Protein AF-A0A1V5BQK4-F1 (afdb_monomer)

Radius of gyration: 18.91 Å; Cα contacts (8 Å, |Δi|>4): 222; chains: 1; bounding box: 45×43×56 Å

Nearest PDB structures (foldseek):
  6y56-assembly1_A  TM=6.296E-01  e=8.767E-02  Mycobacterium tuberculosis H37Rv
  8r0a-assembly1_L  TM=1.737E-01  e=6.546E-01  Homo sapiens
  4q2s-assembly1_A  TM=2.205E-01  e=7.683E+00  Schizosaccharomyces pombe 972h-
  4oyd-assembly2_D  TM=2.058E-01  e=8.079E+00  synthetic construct

Foldseek 3Di:
DDDDDPDDDDDDDDPQFVDAQDDWDWDWDDPVVCVVPVDIDIDTGHDPLLVLLLLLLVCLPVVQLVSLVVLLVQCVPVRCDLSNLLSVLLSLLLDPDQSLCSLPPDDDDHVVRCVPPPVVVDPDDDDPVNSVVSSVVSSVCSLVVQDPLSLVQSLCLLCLHGDPVSSPTPPSCVGPSSVVSSVVSVVDDPVVSVVSSVSSCVSNVD

Solvent-accessible surface area (backbone atoms only — not comparable to full-atom values): 11955 Å² total; per-residue (Å²): 107,50,77,55,95,95,44,78,46,84,66,83,85,82,70,67,48,71,67,72,82,53,77,65,37,81,46,65,68,54,66,73,57,26,70,74,66,76,52,90,55,73,44,82,38,71,25,68,37,46,53,49,5,46,42,51,47,46,25,42,66,71,58,43,60,70,39,27,50,57,47,41,58,37,57,76,63,83,40,84,44,71,64,23,49,54,32,23,50,54,43,42,61,33,43,90,63,61,57,42,48,48,71,57,50,83,86,74,86,51,66,68,56,32,66,73,75,38,65,88,73,55,92,69,87,76,57,70,66,60,38,52,53,35,48,56,50,48,48,50,51,52,67,70,66,57,48,73,50,50,53,48,29,58,48,22,44,67,75,52,60,64,50,64,84,47,70,77,62,77,71,54,81,72,24,55,23,40,49,50,41,40,52,52,48,70,68,45,55,70,67,63,44,53,52,56,45,50,53,33,32,54,70,70,76,92

Secondary structure (DSSP, 8-state):
-EEETTEEE------SSSS-SS--EEEEPPHHHHHHHT---EEEE--HHHHHHHHHHHHHHH--HHHHHHHHHHHHTT---HHHHHHHHHHHHHSSS-HHHHHSPPPPP-HHHHHHHTTTSSSS---HHHHHHHHHHHHHHHHHH--HHHHHHHHHHHHT---GGGT--SSGGG-HHHHHHHHHHHTS-HHHHHHHHHHHHHHTT-

Sequence (206 aa):
MVKARNVMIKIEPNLVLRGTVYEPKKLSLKKAVKDLFGMVVIVRILAPAEIYGGKICAALDRQHPRDLFDIKLLLENEGITEAIRKSFIIHLVSHDRPMAELLNPNFVDLEKTFNADFEGMTVLKVSREELEDTRDNLVRTIKEGLTDRERQFILSIKKGDPDWTLIGLEGVDRLPAIQWKLLNIKKMGKDKHKQAQRKLETCLGR

pLDDT: mean 94.88, std 4.03, range [70.12, 98.56]

Structure (mmCIF, N/CA/C/O backbone):
data_AF-A0A1V5BQK4-F1
#
_entry.id   AF-A0A1V5BQK4-F1
#
loop_
_atom_site.group_PDB
_atom_site.id
_atom_site.type_symbol
_atom_site.label_atom_id
_atom_site.label_alt_id
_atom_site.label_comp_id
_atom_site.label_asym_id
_atom_site.label_entity_id
_atom_site.label_seq_id
_atom_site.pdbx_PDB_ins_code
_atom_site.Cartn_x
_atom_site.Cartn_y
_atom_site.Cartn_z
_atom_site.occupancy
_atom_site.B_iso_or_equiv
_atom_site.auth_seq_id
_atom_site.auth_comp_id
_atom_site.auth_asym_id
_atom_site.auth_atom_id
_atom_site.pdbx_PDB_model_num
ATOM 1 N N . MET A 1 1 ? 10.765 -24.313 -4.396 1.00 80.19 1 MET A N 1
ATOM 2 C CA . MET A 1 1 ? 11.969 -24.290 -5.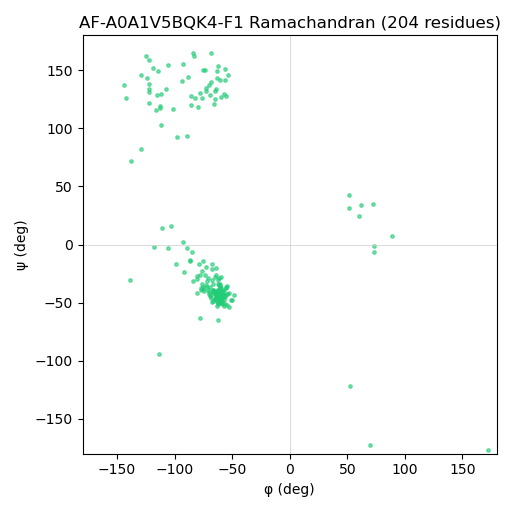259 1.00 80.19 1 MET A CA 1
ATOM 3 C C . MET A 1 1 ? 11.731 -25.240 -6.417 1.00 80.19 1 MET A C 1
ATOM 5 O O . MET A 1 1 ? 11.280 -26.347 -6.157 1.00 80.19 1 MET A O 1
ATOM 9 N N . VAL A 1 2 ? 12.023 -24.838 -7.651 1.00 85.06 2 VAL A N 1
ATOM 10 C CA . VAL A 1 2 ? 12.026 -25.735 -8.818 1.00 85.06 2 VAL A CA 1
ATOM 11 C C . VAL A 1 2 ? 13.455 -25.814 -9.338 1.00 85.06 2 VAL A C 1
ATOM 13 O O . VAL A 1 2 ? 14.103 -24.785 -9.523 1.00 85.06 2 VAL A O 1
ATOM 16 N N . LYS A 1 3 ? 13.964 -27.033 -9.519 1.00 87.00 3 LYS A N 1
ATOM 17 C CA . LYS A 1 3 ? 15.297 -27.286 -10.074 1.00 87.00 3 LYS A CA 1
ATOM 18 C C . LYS A 1 3 ? 15.139 -27.939 -11.438 1.00 87.00 3 LYS A C 1
ATOM 20 O O . LYS A 1 3 ? 14.415 -28.923 -11.559 1.00 87.00 3 LYS A O 1
ATOM 25 N N . ALA A 1 4 ? 15.821 -27.404 -12.442 1.00 87.31 4 ALA A N 1
ATOM 26 C CA . ALA A 1 4 ? 15.902 -28.011 -13.762 1.00 87.31 4 ALA A CA 1
ATOM 27 C C . ALA A 1 4 ? 17.309 -27.800 -14.321 1.00 87.31 4 ALA A C 1
ATOM 29 O O . ALA A 1 4 ? 17.793 -26.667 -14.385 1.00 87.31 4 ALA A O 1
ATOM 30 N N . ARG A 1 5 ? 17.966 -28.893 -14.732 1.00 87.88 5 ARG A N 1
ATOM 31 C CA . ARG A 1 5 ? 19.387 -28.892 -15.124 1.00 87.88 5 ARG A CA 1
ATOM 32 C C . ARG A 1 5 ? 20.240 -28.244 -14.012 1.00 87.88 5 ARG A C 1
ATOM 34 O O . ARG A 1 5 ? 20.154 -28.682 -12.870 1.00 87.88 5 ARG A O 1
ATOM 41 N N . ASN A 1 6 ? 20.975 -27.174 -14.331 1.00 90.06 6 ASN A N 1
ATOM 42 C CA . ASN A 1 6 ? 21.808 -26.400 -13.400 1.00 90.06 6 ASN A CA 1
ATOM 43 C C . ASN A 1 6 ? 21.169 -25.060 -12.984 1.00 90.06 6 ASN A C 1
ATOM 45 O O . ASN A 1 6 ? 21.857 -24.182 -12.473 1.00 90.06 6 ASN A O 1
ATOM 49 N N . VAL A 1 7 ? 19.865 -24.878 -13.218 1.00 91.25 7 VAL A N 1
ATOM 50 C CA . VAL A 1 7 ? 19.135 -23.662 -12.841 1.00 91.25 7 VAL A CA 1
ATOM 51 C C . VAL A 1 7 ? 18.230 -23.956 -11.652 1.00 91.25 7 VAL A C 1
ATOM 53 O O . VAL A 1 7 ? 17.503 -24.955 -11.615 1.00 91.25 7 VAL A O 1
ATOM 56 N N . MET A 1 8 ? 18.266 -23.055 -10.675 1.00 91.06 8 MET A N 1
ATOM 57 C CA . MET A 1 8 ? 17.428 -23.105 -9.490 1.00 91.06 8 MET A CA 1
ATOM 58 C C . MET A 1 8 ? 16.497 -21.897 -9.478 1.00 91.06 8 MET A C 1
ATOM 60 O O . MET A 1 8 ? 16.946 -20.761 -9.370 1.00 91.06 8 MET A O 1
ATOM 64 N N . ILE A 1 9 ? 15.192 -22.147 -9.574 1.00 89.12 9 ILE A N 1
ATOM 65 C CA . ILE A 1 9 ? 14.165 -21.107 -9.523 1.00 89.12 9 ILE A CA 1
ATOM 66 C C . ILE A 1 9 ? 13.541 -21.115 -8.129 1.00 89.12 9 ILE A C 1
ATOM 68 O O . ILE A 1 9 ? 12.916 -22.097 -7.697 1.00 89.12 9 ILE A O 1
ATOM 72 N N . LYS A 1 10 ? 13.707 -20.003 -7.411 1.00 91.12 10 LYS A N 1
ATOM 73 C CA . LYS A 1 10 ? 12.998 -19.755 -6.157 1.00 91.12 10 LYS A CA 1
ATOM 74 C C . LYS A 1 10 ? 11.562 -19.353 -6.471 1.00 91.12 10 LYS A C 1
ATOM 76 O O . LYS A 1 10 ? 11.325 -18.447 -7.258 1.00 91.12 10 LYS A O 1
ATOM 81 N N . ILE A 1 11 ? 10.613 -20.066 -5.869 1.00 89.19 11 ILE A N 1
ATOM 82 C CA . ILE A 1 11 ? 9.186 -19.741 -5.940 1.00 89.19 11 ILE A CA 1
ATOM 83 C C . ILE A 1 11 ? 8.775 -19.323 -4.539 1.00 89.19 11 ILE A C 1
ATOM 85 O O . ILE A 1 11 ? 8.903 -20.120 -3.608 1.00 89.19 11 ILE A O 1
ATOM 89 N N . GLU A 1 12 ? 8.304 -18.089 -4.411 1.00 88.25 12 GLU A N 1
ATOM 90 C CA . GLU A 1 12 ? 7.835 -17.507 -3.158 1.00 88.25 12 GLU A CA 1
ATOM 91 C C . GLU A 1 12 ? 6.320 -17.298 -3.253 1.00 88.25 12 GLU A C 1
ATOM 93 O O . GLU A 1 12 ? 5.868 -16.381 -3.944 1.00 88.25 12 GLU A O 1
ATOM 98 N N . PRO A 1 13 ? 5.507 -18.166 -2.630 1.00 85.62 13 PRO A N 1
ATOM 99 C CA . PRO A 1 13 ? 4.070 -17.953 -2.594 1.00 85.62 13 PRO A CA 1
ATOM 100 C C . PRO A 1 13 ? 3.750 -16.752 -1.699 1.00 85.62 13 PRO A C 1
ATOM 102 O O . PRO A 1 13 ? 4.176 -16.695 -0.546 1.00 85.62 13 PRO A O 1
ATOM 105 N N . ASN A 1 14 ? 2.962 -15.808 -2.215 1.00 80.94 14 ASN A N 1
ATOM 106 C CA . ASN A 1 14 ? 2.423 -14.720 -1.408 1.00 80.94 14 ASN A CA 1
ATOM 107 C C . ASN A 1 14 ? 1.118 -15.175 -0.739 1.00 80.94 14 ASN A C 1
ATOM 109 O O . ASN A 1 14 ? 0.156 -15.540 -1.414 1.00 80.94 14 ASN A O 1
ATOM 113 N N . LEU A 1 15 ? 1.097 -15.151 0.593 1.00 80.88 15 LEU A N 1
ATOM 114 C CA . LEU A 1 15 ? -0.037 -15.580 1.412 1.00 80.88 15 LEU A CA 1
ATOM 115 C C . LEU A 1 15 ? -0.728 -14.417 2.136 1.00 80.88 15 LEU A C 1
ATOM 117 O O . LEU A 1 15 ? -1.500 -14.684 3.055 1.00 80.88 15 LEU A O 1
ATOM 121 N N . VAL A 1 16 ? -0.447 -13.165 1.748 1.00 78.75 16 VAL A N 1
ATOM 122 C CA . VAL A 1 16 ? -0.962 -11.963 2.422 1.00 78.75 16 VAL A CA 1
ATOM 123 C C . VAL A 1 16 ? -2.484 -11.915 2.341 1.00 78.75 16 VAL A C 1
ATOM 125 O O . VAL A 1 16 ? -3.125 -12.055 3.371 1.00 78.75 16 VAL A O 1
ATOM 128 N N . LEU A 1 17 ? -3.076 -11.786 1.146 1.00 86.25 17 LEU A N 1
ATOM 129 C CA . LEU A 1 17 ? -4.540 -11.698 1.007 1.00 86.25 17 LEU A CA 1
ATOM 130 C C . LEU A 1 17 ? -5.238 -13.065 0.979 1.00 86.25 17 LEU A C 1
ATOM 132 O O . LEU A 1 17 ? -6.375 -13.177 1.433 1.00 86.25 17 LEU A O 1
ATOM 136 N N . ARG A 1 18 ? -4.562 -14.101 0.454 1.00 87.19 18 ARG A N 1
ATOM 137 C CA . ARG A 1 18 ? -5.134 -15.437 0.161 1.00 87.19 18 ARG A CA 1
ATOM 138 C C . ARG A 1 18 ? -6.420 -15.366 -0.679 1.00 87.19 18 ARG A C 1
ATOM 140 O O . ARG A 1 18 ? -7.391 -16.069 -0.422 1.00 87.19 18 ARG A O 1
ATOM 147 N N . GLY A 1 19 ? -6.397 -14.496 -1.678 1.00 90.62 19 GLY A N 1
ATOM 148 C CA . GLY A 1 19 ? -7.479 -14.179 -2.602 1.00 90.62 19 GLY A CA 1
ATOM 149 C C . GLY A 1 19 ? -7.055 -12.989 -3.459 1.00 90.62 19 GLY A C 1
ATOM 150 O O . GLY A 1 19 ? -5.918 -12.530 -3.327 1.00 90.62 19 GLY A O 1
ATOM 151 N N . THR A 1 20 ? -7.945 -12.507 -4.321 1.00 94.31 20 THR A N 1
ATOM 152 C CA . THR A 1 20 ? -7.679 -11.351 -5.186 1.00 94.31 20 THR A CA 1
ATOM 153 C C . THR A 1 20 ? -8.723 -10.267 -4.974 1.00 94.31 20 THR A C 1
ATOM 155 O O . THR A 1 20 ? -9.892 -10.567 -4.741 1.00 94.31 20 THR A O 1
ATOM 158 N N . VAL A 1 21 ? -8.296 -9.009 -5.034 1.00 95.62 21 VAL A N 1
ATOM 159 C CA . VAL A 1 21 ? -9.166 -7.825 -4.938 1.00 95.62 21 VAL A CA 1
ATOM 160 C C . VAL A 1 21 ? -9.895 -7.592 -6.256 1.00 95.62 21 VAL A C 1
ATOM 162 O O . VAL A 1 21 ? -11.067 -7.231 -6.267 1.00 95.62 21 VAL A O 1
ATOM 165 N N . TYR A 1 22 ? -9.199 -7.813 -7.370 1.00 96.62 22 TYR A N 1
ATOM 166 C CA . TYR A 1 22 ? -9.744 -7.696 -8.716 1.00 96.62 22 TYR A CA 1
ATOM 167 C C . TYR A 1 22 ? -9.529 -8.990 -9.499 1.00 96.62 22 TYR A C 1
ATOM 169 O O . TYR A 1 22 ? -8.656 -9.798 -9.180 1.00 96.62 22 TYR A O 1
ATOM 177 N N . GLU A 1 23 ? -10.284 -9.161 -10.584 1.00 95.25 23 GLU A N 1
ATOM 178 C CA . GLU A 1 23 ? -10.106 -10.309 -11.470 1.00 95.25 23 GLU A CA 1
ATOM 179 C C . GLU A 1 23 ? -8.687 -10.353 -12.075 1.00 95.25 23 GLU A C 1
ATOM 181 O O . GLU A 1 23 ? -8.233 -9.369 -12.681 1.00 95.25 23 GLU A O 1
ATOM 186 N N . PRO A 1 24 ? -7.965 -11.486 -11.954 1.00 95.56 24 PRO A N 1
ATOM 187 C CA . PRO A 1 24 ? -6.635 -11.622 -12.532 1.00 95.56 24 PRO A CA 1
ATOM 188 C C . PRO A 1 24 ? -6.657 -11.516 -14.060 1.00 95.56 24 PRO A C 1
ATOM 190 O O . PRO A 1 24 ? -7.538 -12.058 -14.731 1.00 95.56 24 PRO A O 1
ATOM 193 N N . LYS A 1 25 ? -5.622 -10.900 -14.634 1.00 96.44 25 LYS A N 1
ATOM 194 C CA . LYS A 1 25 ? -5.509 -10.641 -16.076 1.00 96.44 25 LYS A CA 1
ATOM 195 C C . LYS A 1 25 ? -4.508 -11.577 -16.745 1.00 96.44 25 LYS A C 1
ATOM 197 O O . LYS A 1 25 ? -3.577 -12.071 -16.117 1.00 96.44 25 LYS A O 1
ATOM 202 N N . LYS A 1 26 ? -4.677 -11.811 -18.048 1.00 96.56 26 LYS A N 1
ATOM 203 C CA . LYS A 1 26 ? -3.652 -12.458 -18.879 1.00 96.56 26 LYS A CA 1
ATOM 204 C C . LYS A 1 26 ? -2.674 -11.396 -19.376 1.00 96.56 26 LYS A C 1
ATOM 206 O O . LYS A 1 26 ? -3.106 -10.403 -19.955 1.00 96.56 26 LYS A O 1
ATOM 211 N N . LEU A 1 27 ? -1.378 -11.612 -19.177 1.00 94.56 27 LEU A N 1
ATOM 212 C CA . LEU A 1 27 ? -0.321 -10.732 -19.666 1.00 94.56 27 LEU A CA 1
ATOM 213 C C . LEU A 1 27 ? 0.643 -11.517 -20.557 1.00 94.56 27 LEU A C 1
ATOM 215 O O . LEU A 1 27 ? 1.100 -12.603 -20.197 1.00 94.56 27 LEU A O 1
ATOM 219 N N . SER A 1 28 ? 0.939 -10.960 -21.730 1.00 94.25 28 SER A N 1
ATOM 220 C CA . SER A 1 28 ? 1.955 -11.493 -22.638 1.00 94.25 28 SER A CA 1
ATOM 221 C C . SER A 1 28 ? 3.310 -10.838 -22.378 1.00 94.25 28 SER A C 1
ATOM 223 O O . SER A 1 28 ? 3.378 -9.703 -21.905 1.00 94.25 28 SER A O 1
ATOM 225 N N . LEU A 1 29 ? 4.392 -11.534 -22.730 1.00 93.06 29 LEU A N 1
ATOM 226 C CA . LEU A 1 29 ? 5.746 -10.977 -22.694 1.00 93.06 29 LEU A CA 1
ATOM 227 C C . LEU A 1 29 ? 5.847 -9.659 -23.485 1.00 93.06 29 LEU A C 1
ATOM 229 O O . LEU A 1 29 ? 5.218 -9.494 -24.538 1.00 93.06 29 LEU A O 1
ATOM 233 N N . LYS A 1 30 ? 6.691 -8.736 -23.004 1.00 91.88 30 LYS A N 1
ATOM 234 C CA . LYS A 1 30 ? 7.052 -7.527 -23.758 1.00 91.88 30 LYS A CA 1
ATOM 235 C C . LYS A 1 30 ? 7.789 -7.911 -25.041 1.00 91.88 30 LYS A C 1
ATOM 237 O O . LYS A 1 30 ? 8.520 -8.900 -25.057 1.00 91.88 30 LYS A O 1
ATOM 242 N N . LYS A 1 31 ? 7.638 -7.095 -26.091 1.00 92.00 31 LYS A N 1
ATOM 243 C CA . LYS A 1 31 ? 8.255 -7.331 -27.407 1.00 92.00 31 LYS A CA 1
ATOM 244 C C . LYS A 1 31 ? 9.759 -7.616 -27.305 1.00 92.00 31 LYS A C 1
ATOM 246 O O . LYS A 1 31 ? 10.193 -8.645 -27.789 1.00 92.00 31 LYS A O 1
ATOM 251 N N . ALA A 1 32 ? 10.505 -6.806 -26.552 1.00 90.38 32 ALA A N 1
ATOM 252 C CA . ALA A 1 32 ? 11.944 -7.008 -26.359 1.00 90.38 32 ALA A CA 1
ATOM 253 C C . ALA A 1 32 ? 12.316 -8.408 -25.822 1.00 90.38 32 ALA A C 1
ATOM 255 O O . ALA A 1 32 ? 13.315 -8.982 -26.235 1.00 90.38 32 ALA A O 1
ATOM 256 N N . VAL A 1 33 ? 11.496 -8.986 -24.935 1.00 90.94 33 VAL A N 1
ATOM 257 C CA . VAL A 1 33 ? 11.721 -10.340 -24.396 1.00 90.94 33 VAL A CA 1
ATOM 258 C C . VAL A 1 33 ? 11.359 -11.405 -25.434 1.00 90.94 33 VAL A C 1
ATOM 260 O O . VAL A 1 33 ? 12.058 -12.406 -25.555 1.00 90.94 33 VAL A O 1
ATOM 263 N N . LYS A 1 34 ? 10.287 -11.185 -26.206 1.00 93.06 34 LYS A N 1
ATOM 264 C CA . LYS A 1 34 ? 9.902 -12.074 -27.312 1.00 93.06 34 LYS A CA 1
ATOM 265 C C . LYS A 1 34 ? 10.991 -12.129 -28.378 1.00 93.06 34 LYS A C 1
ATOM 267 O O . LYS A 1 34 ? 11.352 -13.221 -28.794 1.00 93.06 34 LYS A O 1
ATOM 272 N N . ASP A 1 35 ? 11.521 -10.972 -28.763 1.00 93.00 35 ASP A N 1
ATOM 273 C CA . ASP A 1 35 ? 12.555 -10.846 -29.791 1.00 93.00 35 ASP A CA 1
ATOM 274 C C . ASP A 1 35 ? 13.873 -11.487 -29.322 1.00 93.00 35 ASP A C 1
ATOM 276 O O . ASP A 1 35 ? 14.527 -12.178 -30.095 1.00 93.00 35 ASP A O 1
ATOM 280 N N . LEU A 1 36 ? 14.230 -11.331 -28.039 1.00 93.50 36 LEU A N 1
ATOM 281 C CA . LEU A 1 36 ? 15.454 -11.903 -27.468 1.00 93.50 36 LEU A CA 1
ATOM 282 C C . LEU A 1 36 ? 15.412 -13.434 -27.344 1.00 93.50 36 LEU A C 1
ATOM 2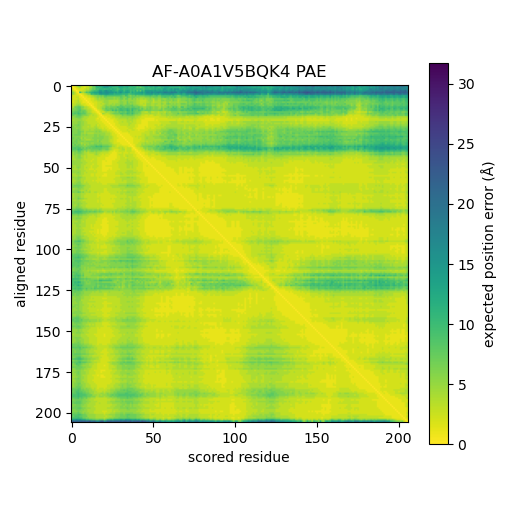84 O O . LEU A 1 36 ? 16.412 -14.099 -27.595 1.00 93.50 36 LEU A O 1
ATOM 288 N N . PHE A 1 37 ? 14.275 -13.997 -26.927 1.00 91.75 37 PHE A N 1
ATOM 289 C CA . PHE A 1 37 ? 14.162 -15.429 -26.620 1.00 91.75 37 PHE A CA 1
ATOM 290 C C . PHE A 1 37 ? 13.395 -16.239 -27.672 1.00 91.75 37 PHE A C 1
ATOM 292 O O . PHE A 1 37 ? 13.266 -17.453 -27.526 1.00 91.75 37 PHE A O 1
ATOM 299 N N . GLY A 1 38 ? 12.853 -15.596 -28.710 1.00 92.44 38 GLY A N 1
ATOM 300 C CA . GLY A 1 38 ? 12.086 -16.255 -29.771 1.00 92.44 38 GLY A CA 1
ATOM 301 C C . GLY A 1 38 ? 10.830 -16.976 -29.272 1.00 92.44 38 GLY A C 1
ATOM 302 O O . GLY A 1 38 ? 10.387 -17.939 -29.892 1.00 92.44 38 GLY A O 1
ATOM 303 N N . MET A 1 39 ? 10.269 -16.558 -28.131 1.00 90.94 39 MET A N 1
ATOM 304 C CA . MET A 1 39 ? 9.178 -17.273 -27.469 1.00 90.94 39 MET A CA 1
ATOM 305 C C . MET A 1 39 ? 7.997 -16.372 -27.120 1.00 90.94 39 MET A C 1
ATOM 307 O O . MET A 1 39 ? 8.152 -15.212 -26.734 1.00 90.94 39 MET A O 1
ATOM 311 N N . VAL A 1 40 ? 6.794 -16.941 -27.190 1.00 90.06 40 VAL A N 1
ATOM 312 C CA . VAL A 1 40 ? 5.559 -16.288 -26.755 1.00 90.06 40 VAL A CA 1
ATOM 313 C C . VAL A 1 40 ? 5.020 -17.024 -25.543 1.00 90.06 40 VAL A C 1
ATOM 315 O O . VAL A 1 40 ? 4.649 -18.190 -25.618 1.00 90.06 40 VAL A O 1
ATOM 318 N N . VAL A 1 41 ? 4.946 -16.311 -24.423 1.00 92.69 41 VAL A N 1
ATOM 319 C CA . VAL A 1 41 ? 4.319 -16.800 -23.197 1.00 92.69 41 VAL A CA 1
ATOM 320 C C . VAL A 1 41 ? 3.207 -15.831 -22.806 1.00 92.69 41 VAL A C 1
ATOM 322 O O . VAL A 1 41 ? 3.356 -14.608 -22.919 1.00 92.69 41 VAL A O 1
ATOM 325 N N . ILE A 1 42 ? 2.078 -16.389 -22.375 1.00 93.94 42 ILE A N 1
ATOM 326 C CA . ILE A 1 42 ? 0.962 -15.662 -21.774 1.00 93.94 42 ILE A CA 1
ATOM 327 C C . ILE A 1 42 ? 0.747 -16.259 -20.390 1.00 93.94 42 ILE A C 1
ATOM 329 O O . ILE A 1 42 ? 0.498 -17.456 -20.264 1.00 93.94 42 ILE A O 1
ATOM 333 N N . VAL A 1 43 ? 0.845 -15.429 -19.357 1.00 94.56 43 VAL A N 1
ATOM 334 C CA . VAL A 1 43 ? 0.678 -15.850 -17.962 1.00 94.56 43 VAL A CA 1
ATOM 335 C C . VAL A 1 43 ? -0.490 -15.118 -17.318 1.00 94.56 43 VAL A C 1
ATOM 337 O O . VAL A 1 43 ? -0.836 -14.003 -17.713 1.00 94.56 43 VAL A O 1
ATOM 340 N N . ARG A 1 44 ? -1.117 -15.750 -16.324 1.00 95.75 44 ARG A N 1
ATOM 341 C CA . ARG A 1 44 ? -2.119 -15.096 -15.480 1.00 95.75 44 ARG A CA 1
ATOM 342 C C . ARG A 1 44 ? -1.393 -14.313 -14.388 1.00 95.75 44 ARG A C 1
ATOM 344 O O . ARG A 1 44 ? -0.568 -14.881 -13.679 1.00 95.75 44 ARG A O 1
ATOM 351 N N . ILE A 1 45 ? -1.699 -13.030 -14.268 1.00 95.00 45 ILE A N 1
ATOM 352 C CA . ILE A 1 45 ? -1.157 -12.121 -13.257 1.00 95.00 45 ILE A CA 1
ATOM 353 C C . ILE A 1 45 ? -2.291 -11.511 -12.443 1.00 95.00 45 ILE A C 1
ATOM 355 O O . ILE A 1 45 ? -3.426 -11.430 -12.915 1.00 95.00 45 ILE A O 1
ATOM 359 N N . LEU A 1 46 ? -1.975 -11.029 -11.243 1.00 94.88 46 LEU A N 1
ATOM 360 C CA . LEU A 1 46 ? -2.871 -10.127 -10.524 1.00 94.88 46 LEU A CA 1
ATOM 361 C C . LEU A 1 46 ? -3.177 -8.894 -11.384 1.00 94.88 46 LEU A C 1
ATOM 363 O O . LEU A 1 46 ? -2.365 -8.488 -12.222 1.00 94.88 46 LEU A O 1
ATOM 367 N N . ALA A 1 47 ? -4.351 -8.296 -11.190 1.00 96.00 47 ALA A N 1
ATOM 368 C CA . ALA A 1 47 ? -4.668 -7.046 -11.866 1.00 96.00 47 ALA A CA 1
ATOM 369 C C . ALA A 1 47 ? -3.593 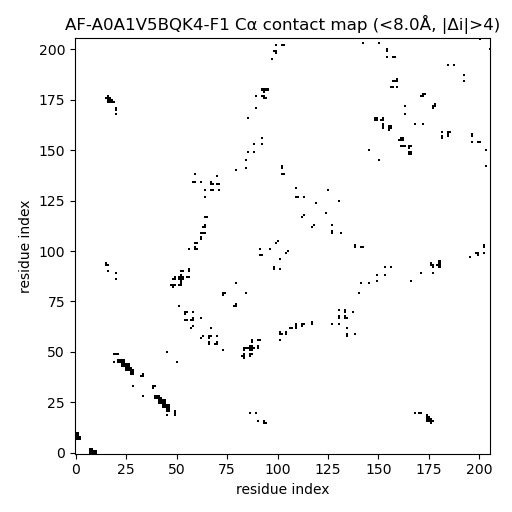-5.986 -11.539 1.00 96.00 47 ALA A C 1
ATOM 371 O O . ALA A 1 47 ? -3.156 -5.915 -10.390 1.00 96.00 47 ALA A O 1
ATOM 372 N N . PRO A 1 48 ? -3.179 -5.130 -12.493 1.00 95.38 48 PRO A N 1
ATOM 373 C CA . PRO A 1 48 ? -2.143 -4.121 -12.248 1.00 95.38 48 PRO A CA 1
ATOM 374 C C . PRO A 1 48 ? -2.418 -3.242 -11.022 1.00 95.38 48 PRO A C 1
ATOM 376 O O . PRO A 1 48 ? -1.527 -3.030 -10.204 1.00 95.38 48 PRO A O 1
ATOM 379 N N . ALA A 1 49 ? -3.675 -2.825 -10.837 1.00 96.81 49 ALA A N 1
ATOM 380 C CA . ALA A 1 49 ? -4.094 -2.065 -9.663 1.00 96.81 49 ALA A CA 1
ATOM 381 C C . ALA A 1 49 ? -3.881 -2.828 -8.343 1.00 96.81 49 ALA A C 1
ATOM 383 O O . ALA A 1 49 ? -3.518 -2.240 -7.324 1.00 96.81 49 ALA A O 1
ATOM 384 N N . GLU A 1 50 ? -4.066 -4.149 -8.361 1.00 96.00 50 GLU A N 1
ATOM 385 C CA . GLU A 1 50 ? -3.817 -5.005 -7.205 1.00 96.00 50 GLU A CA 1
ATOM 386 C C . GLU A 1 50 ? -2.328 -5.089 -6.872 1.00 96.00 50 GLU A C 1
ATOM 388 O O . GLU A 1 50 ? -1.939 -4.877 -5.724 1.00 96.00 50 GLU A O 1
ATOM 393 N N . ILE A 1 51 ? -1.498 -5.303 -7.898 1.00 95.81 51 ILE A N 1
ATOM 394 C CA . ILE A 1 51 ? -0.037 -5.350 -7.770 1.00 95.81 51 ILE A CA 1
ATOM 395 C C . ILE A 1 51 ? 0.478 -4.051 -7.148 1.00 95.81 51 ILE A C 1
ATOM 397 O O . ILE A 1 51 ? 1.217 -4.094 -6.166 1.00 95.81 51 ILE A O 1
ATOM 401 N N . TYR A 1 52 ? 0.077 -2.898 -7.688 1.00 97.62 52 TYR A N 1
ATOM 402 C CA . TYR A 1 52 ? 0.543 -1.608 -7.185 1.00 97.62 52 TYR A CA 1
ATOM 403 C C . TYR A 1 52 ? -0.002 -1.277 -5.795 1.00 97.62 52 TYR A C 1
ATOM 405 O O . TYR A 1 52 ? 0.753 -0.759 -4.978 1.00 97.62 52 TYR A O 1
ATOM 413 N N . GLY A 1 53 ? -1.248 -1.638 -5.471 1.00 97.38 53 GLY A N 1
ATOM 414 C CA . GLY A 1 53 ? -1.770 -1.470 -4.110 1.00 97.38 53 GLY A CA 1
ATOM 415 C C . GLY A 1 53 ? -0.946 -2.231 -3.064 1.00 97.38 53 GLY A C 1
ATOM 416 O O . GLY A 1 53 ? -0.611 -1.676 -2.015 1.00 97.38 53 GLY A O 1
ATOM 417 N N . GLY A 1 54 ? -0.529 -3.460 -3.383 1.00 96.19 54 GLY A N 1
ATOM 418 C CA . GLY A 1 54 ? 0.390 -4.234 -2.545 1.00 96.19 54 GLY A CA 1
ATOM 419 C C . GLY A 1 54 ? 1.794 -3.626 -2.464 1.00 96.19 54 GLY A C 1
ATOM 420 O O . GLY A 1 54 ? 2.365 -3.561 -1.376 1.00 96.19 54 GLY A O 1
ATOM 421 N N . LYS A 1 55 ? 2.338 -3.122 -3.583 1.00 97.19 55 LYS A N 1
ATOM 422 C CA . LYS A 1 55 ? 3.645 -2.438 -3.606 1.00 97.19 55 LYS A CA 1
ATOM 423 C C . LYS A 1 55 ? 3.655 -1.159 -2.772 1.00 97.19 55 LYS A C 1
ATOM 425 O O . LYS A 1 55 ? 4.626 -0.930 -2.063 1.00 97.19 55 LYS A O 1
ATOM 430 N N . ILE A 1 56 ? 2.581 -0.367 -2.800 1.00 98.31 56 ILE A N 1
ATOM 431 C CA . ILE A 1 56 ? 2.440 0.822 -1.944 1.00 98.31 56 ILE A CA 1
ATOM 432 C C . ILE A 1 56 ? 2.478 0.408 -0.473 1.00 98.31 56 ILE A C 1
ATOM 434 O O . ILE A 1 56 ? 3.207 1.003 0.317 1.00 98.31 56 ILE A O 1
ATOM 438 N N . CYS A 1 57 ? 1.729 -0.636 -0.105 1.00 96.69 57 CYS A N 1
ATOM 439 C CA . CYS A 1 57 ? 1.716 -1.125 1.270 1.00 96.69 57 CYS A CA 1
ATOM 440 C C . CYS A 1 57 ? 3.110 -1.593 1.719 1.00 96.69 57 CYS A C 1
ATOM 442 O O . CYS A 1 57 ? 3.542 -1.243 2.814 1.00 96.69 57 CYS A O 1
ATOM 444 N N . ALA A 1 58 ? 3.837 -2.321 0.866 1.00 96.25 58 ALA A N 1
ATOM 445 C CA . ALA A 1 58 ? 5.210 -2.734 1.146 1.00 96.25 58 ALA A CA 1
ATOM 446 C C . ALA A 1 58 ? 6.158 -1.526 1.268 1.00 96.25 58 ALA A C 1
ATOM 448 O O . ALA A 1 58 ? 6.899 -1.433 2.244 1.00 96.25 58 ALA A O 1
ATOM 449 N N . ALA A 1 59 ? 6.084 -0.564 0.344 1.00 97.88 59 ALA A N 1
ATOM 450 C CA . ALA A 1 59 ? 6.901 0.649 0.364 1.00 97.88 59 ALA A CA 1
ATOM 451 C C . ALA A 1 59 ? 6.726 1.447 1.665 1.00 97.88 59 ALA A C 1
ATOM 453 O O . ALA A 1 59 ? 7.714 1.867 2.260 1.00 97.88 59 ALA A O 1
ATOM 454 N N . LEU A 1 60 ? 5.486 1.611 2.136 1.00 97.44 60 LEU A N 1
ATOM 455 C CA . LEU A 1 60 ? 5.189 2.312 3.390 1.00 97.44 60 LEU A CA 1
ATOM 456 C C . LEU A 1 60 ? 5.614 1.518 4.631 1.00 97.44 60 LEU A C 1
ATOM 458 O O . LEU A 1 60 ? 5.948 2.114 5.654 1.00 97.44 60 LEU A O 1
ATOM 462 N N . ASP A 1 61 ? 5.617 0.188 4.549 1.00 96.12 61 ASP A N 1
ATOM 463 C CA . ASP A 1 61 ? 5.997 -0.672 5.664 1.00 96.12 61 ASP A CA 1
ATOM 464 C C . ASP A 1 61 ? 7.516 -0.748 5.863 1.00 96.12 61 ASP A C 1
ATOM 466 O O . ASP A 1 61 ? 8.051 -0.341 6.899 1.00 96.12 61 ASP A O 1
ATOM 470 N N . ARG A 1 62 ? 8.212 -1.288 4.857 1.00 95.56 62 ARG A N 1
ATOM 471 C CA . ARG A 1 62 ? 9.637 -1.634 4.942 1.00 95.56 62 ARG A CA 1
ATOM 472 C C . ARG A 1 62 ? 10.561 -0.590 4.331 1.00 95.56 62 ARG A C 1
ATOM 474 O O . ARG A 1 62 ? 11.756 -0.658 4.586 1.00 95.56 62 ARG A O 1
ATOM 481 N N . GLN A 1 63 ? 10.033 0.326 3.511 1.00 96.19 63 GLN A N 1
ATOM 482 C CA . GLN A 1 63 ? 10.784 1.411 2.857 1.00 96.19 63 GLN A CA 1
ATOM 483 C C . GLN A 1 63 ? 12.039 0.937 2.109 1.00 96.19 63 GLN A C 1
ATOM 485 O O . GLN A 1 63 ? 13.032 1.645 2.007 1.00 96.19 63 GLN A O 1
ATOM 490 N N . HIS A 1 64 ? 12.007 -0.280 1.566 1.00 97.19 64 HIS A N 1
ATOM 491 C CA . HIS A 1 64 ? 13.154 -0.836 0.861 1.00 97.19 64 HIS A CA 1
ATOM 492 C C . HIS A 1 64 ? 13.367 -0.090 -0.473 1.00 97.19 64 HIS A C 1
ATOM 494 O O . HIS A 1 64 ? 12.389 0.074 -1.209 1.00 97.19 64 HIS A O 1
ATOM 500 N N . PRO A 1 65 ? 14.611 0.257 -0.868 1.00 97.19 65 PRO A N 1
ATOM 501 C CA . PRO A 1 65 ? 14.907 0.993 -2.104 1.00 97.19 65 PRO A CA 1
ATOM 502 C C . PRO A 1 65 ? 14.219 0.435 -3.360 1.00 97.19 65 PRO A C 1
ATOM 504 O O . PRO A 1 65 ? 13.605 1.176 -4.113 1.00 97.19 65 PRO A O 1
ATOM 507 N N . ARG A 1 66 ? 14.210 -0.894 -3.538 1.00 96.56 66 ARG A N 1
ATOM 508 C CA . ARG A 1 66 ? 13.450 -1.574 -4.608 1.00 96.56 66 ARG A CA 1
ATOM 509 C C . ARG A 1 66 ? 11.947 -1.250 -4.646 1.00 96.56 66 ARG A C 1
ATOM 511 O O . ARG A 1 66 ? 11.410 -1.080 -5.736 1.00 96.56 66 ARG A O 1
ATOM 518 N N . ASP A 1 67 ? 11.266 -1.201 -3.499 1.00 97.25 67 ASP A N 1
ATOM 519 C CA . ASP A 1 67 ? 9.843 -0.831 -3.484 1.00 97.25 67 ASP A CA 1
ATOM 520 C C . ASP A 1 67 ? 9.665 0.644 -3.810 1.00 97.25 67 ASP A C 1
ATOM 522 O O . ASP A 1 67 ? 8.786 0.993 -4.588 1.00 97.25 67 ASP A O 1
ATOM 526 N N . LEU A 1 68 ? 10.514 1.505 -3.244 1.00 98.00 68 LEU A N 1
ATOM 527 C CA . LEU A 1 68 ? 10.478 2.938 -3.521 1.00 98.00 68 LEU A CA 1
ATOM 528 C C . LEU A 1 68 ? 10.742 3.218 -5.001 1.00 98.00 68 LEU A C 1
ATOM 530 O O . LEU A 1 68 ? 10.053 4.037 -5.591 1.00 98.00 68 LEU A O 1
ATOM 534 N N . PHE A 1 69 ? 11.644 2.473 -5.636 1.00 97.94 69 PHE A N 1
ATOM 535 C CA . PHE A 1 69 ? 11.884 2.561 -7.071 1.00 97.94 69 PHE A CA 1
ATOM 536 C C . PHE A 1 69 ? 10.655 2.152 -7.893 1.00 97.94 69 PHE A C 1
ATOM 538 O O . PHE A 1 69 ? 10.275 2.850 -8.831 1.00 97.94 69 PHE A O 1
ATOM 545 N N . ASP A 1 70 ? 9.984 1.057 -7.522 1.00 97.31 70 ASP A N 1
ATOM 546 C CA . ASP A 1 70 ? 8.725 0.664 -8.159 1.00 97.31 70 ASP A CA 1
ATOM 547 C C . ASP A 1 70 ? 7.638 1.748 -8.016 1.00 97.31 70 ASP A C 1
ATOM 549 O O . ASP A 1 70 ? 6.859 1.969 -8.947 1.00 97.31 70 ASP A O 1
ATOM 553 N N . ILE A 1 71 ? 7.580 2.421 -6.861 1.00 98.31 71 ILE A N 1
ATOM 554 C CA . ILE A 1 71 ? 6.663 3.539 -6.617 1.00 98.31 71 ILE A CA 1
ATOM 555 C C . ILE A 1 71 ? 7.065 4.786 -7.403 1.00 98.31 71 ILE A C 1
ATOM 557 O O . ILE A 1 71 ? 6.183 5.440 -7.951 1.00 98.31 71 ILE A O 1
ATOM 561 N N . LYS A 1 72 ? 8.358 5.094 -7.521 1.00 98.00 72 LYS A N 1
ATOM 562 C CA . LYS A 1 72 ? 8.859 6.199 -8.349 1.00 98.00 72 LYS A CA 1
ATOM 563 C C . LYS A 1 72 ? 8.343 6.047 -9.774 1.00 98.00 72 LYS A C 1
ATOM 565 O O . LYS A 1 72 ? 7.663 6.930 -10.286 1.00 98.00 72 LYS A O 1
ATOM 570 N N . LEU A 1 73 ? 8.552 4.865 -10.359 1.00 97.31 73 LEU A N 1
ATOM 571 C CA . LEU A 1 73 ? 8.064 4.553 -11.700 1.00 97.31 73 LEU A CA 1
ATOM 572 C C . LEU A 1 73 ? 6.537 4.638 -11.801 1.00 97.31 73 LEU A C 1
ATOM 574 O O . LEU A 1 73 ? 6.026 5.076 -12.827 1.00 97.31 73 LEU A O 1
ATOM 578 N N . LEU A 1 74 ? 5.795 4.234 -10.765 1.00 97.94 74 LEU A N 1
ATOM 579 C CA . LEU A 1 74 ? 4.342 4.402 -10.749 1.00 97.94 74 LEU A CA 1
ATOM 580 C C . LEU A 1 74 ? 3.948 5.886 -10.792 1.00 97.94 74 LEU A C 1
ATOM 582 O O . LEU A 1 74 ? 3.128 6.268 -11.624 1.00 97.94 74 LEU A O 1
ATOM 586 N N . LEU A 1 75 ? 4.521 6.705 -9.907 1.00 97.56 75 LEU A N 1
ATOM 587 C CA . LEU A 1 75 ? 4.180 8.122 -9.753 1.00 97.56 75 LEU A CA 1
ATOM 588 C C . LEU A 1 75 ? 4.568 8.961 -10.975 1.00 97.56 75 LEU A C 1
ATOM 590 O O . LEU A 1 75 ? 3.836 9.878 -11.327 1.00 97.56 75 LEU A O 1
ATOM 594 N N . GLU A 1 76 ? 5.670 8.627 -11.644 1.00 96.62 76 GLU A N 1
ATOM 595 C CA . GLU A 1 76 ? 6.131 9.318 -12.859 1.00 96.62 76 GLU A CA 1
ATOM 596 C C . GLU A 1 76 ? 5.331 8.967 -14.116 1.00 96.62 76 GLU A C 1
ATOM 598 O O . GLU A 1 76 ? 5.456 9.646 -15.133 1.00 96.62 76 GLU A O 1
ATOM 603 N N . ASN A 1 77 ? 4.534 7.897 -14.070 1.00 94.81 77 ASN A N 1
ATOM 604 C CA . ASN A 1 77 ? 3.753 7.432 -15.210 1.00 94.81 77 ASN A CA 1
ATOM 605 C C . ASN A 1 77 ? 2.251 7.584 -14.941 1.00 94.81 77 ASN A C 1
ATOM 607 O O . ASN A 1 77 ? 1.670 8.631 -15.202 1.00 94.81 77 ASN A O 1
ATOM 611 N N . GLU A 1 78 ? 1.602 6.527 -14.452 1.00 93.31 78 GLU A N 1
ATOM 612 C CA . GLU A 1 78 ? 0.141 6.478 -14.297 1.00 93.31 78 GLU A CA 1
ATOM 613 C C . GLU A 1 78 ? -0.352 7.252 -13.063 1.00 93.31 78 GLU A C 1
ATOM 615 O O . GLU A 1 78 ? -1.490 7.718 -13.027 1.00 93.31 78 GLU A O 1
ATOM 620 N N . GLY A 1 79 ? 0.496 7.388 -12.040 1.00 96.44 79 GLY A N 1
ATOM 621 C CA . GLY A 1 79 ? 0.096 7.892 -10.734 1.00 96.44 79 GLY A CA 1
ATOM 622 C C . GLY A 1 79 ? -0.804 6.916 -9.966 1.00 96.44 79 GLY A C 1
ATOM 623 O O . GLY A 1 79 ? -1.020 5.763 -10.349 1.00 96.44 79 GLY A O 1
ATOM 624 N N . ILE A 1 80 ? -1.329 7.371 -8.827 1.00 98.12 80 ILE A N 1
ATOM 625 C CA . ILE A 1 80 ? -2.214 6.560 -7.980 1.00 98.12 80 ILE A CA 1
ATOM 626 C C . ILE A 1 80 ? -3.666 6.763 -8.424 1.00 98.12 80 ILE A C 1
ATOM 628 O O . ILE A 1 80 ? -4.354 7.676 -7.969 1.00 98.12 80 ILE A O 1
ATOM 632 N N . THR A 1 81 ? -4.144 5.883 -9.303 1.00 98.06 81 THR A N 1
ATOM 633 C CA . THR A 1 81 ? -5.550 5.860 -9.735 1.00 98.06 81 THR A CA 1
ATOM 634 C C . THR A 1 81 ? -6.490 5.420 -8.609 1.00 98.06 81 THR A C 1
ATOM 636 O O . THR A 1 81 ? -6.066 4.815 -7.621 1.00 98.06 81 THR A O 1
ATOM 639 N N . GLU A 1 82 ? -7.797 5.658 -8.763 1.00 97.81 82 GLU A N 1
ATOM 640 C CA . GLU A 1 82 ? -8.808 5.185 -7.804 1.00 97.81 82 GLU A CA 1
ATOM 641 C C . GLU A 1 82 ? -8.722 3.667 -7.576 1.00 97.81 82 GLU A C 1
ATOM 643 O O . GLU A 1 82 ? -8.764 3.210 -6.435 1.00 97.81 82 GLU A O 1
ATOM 648 N N . ALA A 1 83 ? -8.541 2.878 -8.640 1.00 98.06 83 ALA A N 1
ATOM 649 C CA . ALA A 1 83 ? -8.449 1.425 -8.528 1.00 98.06 83 ALA A CA 1
ATOM 650 C C . ALA A 1 83 ? -7.211 0.982 -7.725 1.00 98.06 83 ALA A C 1
ATOM 652 O O . ALA A 1 83 ? -7.307 0.063 -6.902 1.00 98.06 83 ALA A O 1
ATOM 653 N N . ILE A 1 84 ? -6.063 1.644 -7.933 1.00 98.50 84 ILE A N 1
ATOM 654 C CA . ILE A 1 84 ? -4.834 1.412 -7.158 1.00 98.50 84 ILE A CA 1
ATOM 655 C C . ILE A 1 84 ? -5.058 1.811 -5.700 1.00 98.50 84 ILE A C 1
ATOM 657 O O . ILE A 1 84 ? -4.741 1.032 -4.803 1.00 98.50 84 ILE A O 1
ATOM 661 N N . ARG A 1 85 ? -5.646 2.987 -5.452 1.00 98.38 85 ARG A N 1
ATOM 662 C CA . ARG A 1 85 ? -5.915 3.491 -4.101 1.00 98.38 85 ARG A CA 1
ATOM 663 C C . ARG A 1 85 ? -6.851 2.565 -3.325 1.00 98.38 85 ARG A C 1
ATOM 665 O O . ARG A 1 85 ? -6.535 2.197 -2.198 1.00 98.38 85 ARG A O 1
ATOM 672 N N . LYS A 1 86 ? -7.946 2.106 -3.936 1.00 98.44 86 LYS A N 1
ATOM 673 C CA . LYS A 1 86 ? -8.863 1.122 -3.338 1.00 98.44 86 LYS A CA 1
ATOM 674 C C . LYS A 1 86 ? -8.167 -0.206 -3.037 1.00 98.44 86 LYS A C 1
ATOM 676 O O . LYS A 1 86 ? -8.336 -0.744 -1.947 1.00 98.44 86 LYS A O 1
ATOM 681 N N . SER A 1 87 ? -7.325 -0.703 -3.944 1.00 97.88 87 SER A N 1
ATOM 682 C CA . SER A 1 87 ? -6.507 -1.894 -3.677 1.00 97.88 87 SER A CA 1
ATOM 683 C C . SER A 1 87 ? -5.530 -1.687 -2.519 1.00 97.88 87 SER A C 1
ATOM 685 O O . SER A 1 87 ? -5.406 -2.560 -1.657 1.00 97.88 87 SER A O 1
ATOM 687 N N . PHE A 1 88 ? -4.853 -0.538 -2.465 1.00 98.38 88 PHE A N 1
ATOM 688 C CA . PHE A 1 88 ? -3.985 -0.180 -1.348 1.00 98.38 88 PHE A CA 1
ATOM 689 C C . PHE A 1 88 ? -4.761 -0.196 -0.029 1.00 98.38 88 PHE A C 1
ATOM 691 O O . PHE A 1 88 ? -4.286 -0.784 0.936 1.00 98.38 88 PHE A O 1
ATOM 698 N N . ILE A 1 89 ? -5.975 0.363 0.009 1.00 98.56 89 ILE A N 1
ATOM 699 C CA . ILE A 1 89 ? -6.831 0.335 1.201 1.00 98.56 89 ILE A CA 1
ATOM 700 C C . ILE A 1 89 ? -7.125 -1.106 1.631 1.00 98.56 89 ILE A C 1
ATOM 702 O O . ILE A 1 89 ? -7.008 -1.410 2.815 1.00 98.56 89 ILE A O 1
ATOM 706 N N . ILE A 1 90 ? -7.444 -2.009 0.696 1.00 98.31 90 ILE A N 1
ATOM 707 C CA . ILE A 1 90 ? -7.659 -3.430 1.009 1.00 98.31 90 ILE A CA 1
ATOM 708 C C . ILE A 1 90 ? -6.394 -4.081 1.584 1.00 98.31 90 ILE A C 1
ATOM 710 O O . ILE A 1 90 ? -6.475 -4.788 2.591 1.00 98.31 90 ILE A O 1
ATOM 714 N N . HIS A 1 91 ? -5.220 -3.806 1.015 1.00 97.38 91 HIS A N 1
ATOM 715 C CA . HIS A 1 91 ? -3.949 -4.291 1.559 1.00 97.38 91 HIS A CA 1
ATOM 716 C C . HIS A 1 91 ? -3.658 -3.707 2.949 1.00 97.38 91 HIS A C 1
ATOM 718 O O . HIS A 1 91 ? -3.296 -4.453 3.854 1.00 97.38 91 HIS A O 1
ATOM 724 N N . LEU A 1 92 ? -3.896 -2.410 3.151 1.00 97.81 92 LEU A N 1
ATOM 725 C CA . LEU A 1 92 ? -3.722 -1.697 4.418 1.00 97.81 92 LEU A CA 1
ATOM 726 C C . LEU A 1 92 ? -4.574 -2.308 5.535 1.00 97.81 92 LEU A C 1
ATOM 728 O O . LEU A 1 92 ? -4.069 -2.581 6.626 1.00 97.81 92 LEU A O 1
ATOM 732 N N . VAL A 1 93 ? -5.866 -2.536 5.278 1.00 97.44 93 VA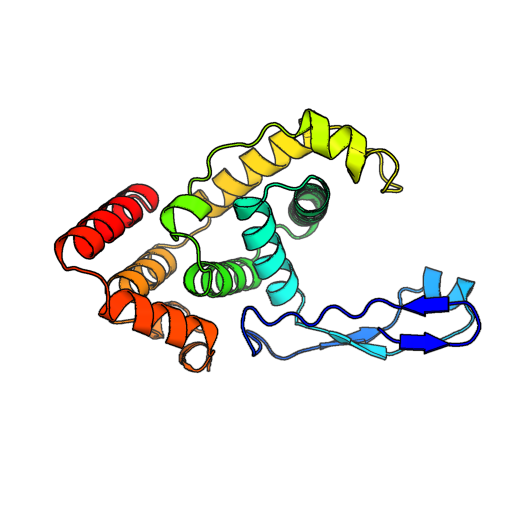L A N 1
ATOM 733 C CA . VAL A 1 93 ? -6.771 -3.118 6.282 1.00 97.44 93 VAL A CA 1
ATOM 734 C C . VAL A 1 93 ? -6.510 -4.609 6.503 1.00 97.44 93 VAL A C 1
ATOM 736 O O . VAL A 1 93 ? -6.858 -5.133 7.556 1.00 97.44 93 VAL A O 1
ATOM 739 N N . SER A 1 94 ? -5.851 -5.277 5.558 1.00 96.12 94 SER A N 1
ATOM 740 C CA . SER A 1 94 ? -5.417 -6.674 5.671 1.00 96.12 94 SER A CA 1
ATOM 741 C C . SER A 1 94 ? -4.057 -6.840 6.351 1.00 96.12 94 SER A C 1
ATOM 743 O O . SER A 1 94 ? -3.692 -7.952 6.719 1.00 96.12 94 SER A O 1
ATOM 745 N N . HIS A 1 95 ? -3.291 -5.759 6.503 1.00 95.25 95 HIS A N 1
ATOM 746 C CA . HIS A 1 95 ? -1.912 -5.814 6.971 1.00 95.25 95 HIS A CA 1
ATOM 747 C C . HIS A 1 95 ? -1.818 -6.105 8.474 1.00 95.25 95 HIS A C 1
ATOM 749 O O . HIS A 1 95 ? -2.674 -5.673 9.248 1.00 95.25 95 HIS A O 1
ATOM 755 N N . ASP A 1 96 ? -0.749 -6.761 8.930 1.00 91.69 96 ASP A N 1
ATOM 756 C CA . ASP A 1 96 ? -0.567 -7.071 10.356 1.00 91.69 96 ASP A CA 1
ATOM 757 C C . ASP A 1 96 ? -0.239 -5.826 11.194 1.00 91.69 96 ASP A C 1
ATOM 759 O O . ASP A 1 96 ? -0.743 -5.661 12.311 1.00 91.69 96 ASP A O 1
ATOM 763 N N . ARG A 1 97 ? 0.543 -4.895 10.634 1.00 93.50 97 ARG A N 1
ATOM 764 C CA . ARG A 1 97 ? 0.861 -3.621 11.299 1.00 93.50 97 ARG A CA 1
ATOM 765 C C . ARG A 1 97 ? -0.369 -2.741 11.574 1.00 93.50 97 ARG A C 1
ATOM 767 O O . ARG A 1 97 ? -1.395 -2.825 10.884 1.00 93.50 97 ARG A O 1
ATOM 774 N N . PRO A 1 98 ? -0.300 -1.873 12.600 1.00 95.75 98 PRO A N 1
ATOM 775 C CA . PRO A 1 98 ? -1.316 -0.856 12.831 1.00 95.75 98 PRO A CA 1
ATOM 776 C C . PRO A 1 98 ? -1.482 0.052 11.606 1.00 95.75 98 PRO A C 1
ATOM 778 O O . PRO A 1 98 ? -0.515 0.622 11.115 1.00 95.75 98 PRO A O 1
ATOM 781 N N . MET A 1 99 ? -2.723 0.238 11.147 1.00 97.38 99 MET A N 1
ATOM 782 C CA . MET A 1 99 ? -3.021 1.041 9.949 1.00 97.38 99 MET A CA 1
ATOM 783 C C . MET A 1 99 ? -2.463 2.471 10.043 1.00 97.38 99 MET A C 1
ATOM 785 O O . MET A 1 99 ? -1.943 2.997 9.067 1.00 97.38 99 MET A O 1
ATOM 789 N N . ALA A 1 100 ? -2.504 3.072 11.237 1.00 97.38 100 ALA A N 1
ATOM 790 C CA . ALA A 1 100 ? -1.976 4.414 11.475 1.00 97.38 100 ALA A CA 1
ATOM 791 C C . ALA A 1 100 ? -0.452 4.506 11.280 1.00 97.38 100 ALA A C 1
ATOM 793 O O . ALA A 1 100 ? 0.053 5.564 10.935 1.00 97.38 100 ALA A O 1
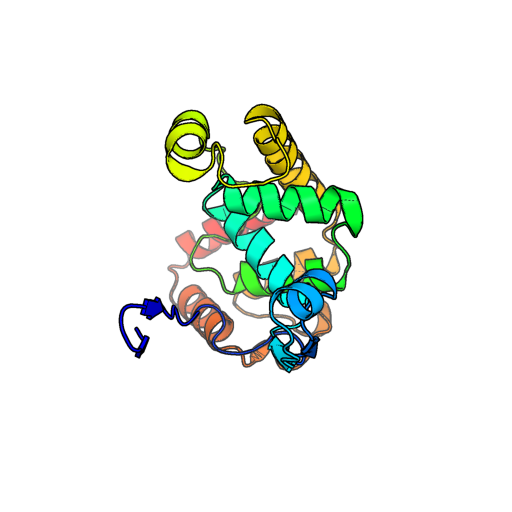ATOM 794 N N . GLU A 1 101 ? 0.283 3.413 11.498 1.00 96.31 101 GLU A N 1
ATOM 795 C CA . GLU A 1 101 ? 1.743 3.385 11.330 1.00 96.31 101 GLU A CA 1
ATOM 796 C C . GLU A 1 101 ? 2.147 3.219 9.868 1.00 96.31 101 GLU A C 1
ATOM 798 O O . GLU A 1 101 ? 3.198 3.703 9.482 1.00 96.31 101 GLU A O 1
ATOM 803 N N . LEU A 1 102 ? 1.305 2.601 9.038 1.00 96.12 102 LEU A N 1
ATOM 804 C CA . LEU A 1 102 ? 1.515 2.569 7.587 1.00 96.12 102 LEU A CA 1
ATOM 805 C C . LEU A 1 102 ? 1.138 3.897 6.925 1.00 96.12 102 LEU A C 1
ATOM 807 O O . LEU A 1 102 ? 1.800 4.334 5.993 1.00 96.12 102 LEU A O 1
ATOM 811 N N . LEU A 1 103 ? 0.073 4.544 7.404 1.00 96.75 103 LEU A N 1
ATOM 812 C CA . LEU A 1 103 ? -0.379 5.842 6.890 1.00 96.75 103 LEU A CA 1
ATOM 813 C C . LEU A 1 103 ? 0.495 7.012 7.366 1.00 96.75 103 LEU A C 1
ATOM 815 O O . LEU A 1 103 ? 0.515 8.068 6.734 1.00 96.75 103 LEU A O 1
ATOM 819 N N . ASN A 1 104 ? 1.209 6.837 8.478 1.00 95.56 104 ASN A N 1
ATOM 820 C CA . ASN A 1 104 ? 2.162 7.803 9.009 1.00 95.56 104 ASN A CA 1
ATOM 821 C C . ASN A 1 104 ? 3.434 7.082 9.494 1.00 95.56 104 ASN A C 1
ATOM 823 O O . ASN A 1 104 ? 3.626 6.937 10.707 1.00 95.56 104 ASN A O 1
ATOM 827 N N . PRO A 1 105 ? 4.263 6.580 8.560 1.00 95.06 105 PRO A N 1
ATOM 828 C CA . PRO A 1 105 ? 5.427 5.776 8.896 1.00 95.06 105 PRO A CA 1
ATOM 829 C C . PRO A 1 105 ? 6.569 6.632 9.440 1.00 95.06 105 PRO A C 1
ATOM 831 O O . PRO A 1 105 ? 6.746 7.784 9.053 1.00 95.06 105 PRO A O 1
ATOM 834 N N . ASN A 1 106 ? 7.384 6.033 10.309 1.00 95.06 106 ASN A N 1
ATOM 835 C CA . ASN A 1 106 ? 8.681 6.600 10.670 1.00 95.06 106 ASN A CA 1
ATOM 836 C C . ASN A 1 106 ? 9.672 6.310 9.546 1.00 95.06 106 ASN A C 1
ATOM 838 O O . ASN A 1 106 ? 9.792 5.160 9.119 1.00 95.06 106 ASN A O 1
ATOM 842 N N . PHE A 1 107 ? 10.384 7.329 9.082 1.00 95.75 107 PHE A N 1
ATOM 843 C CA . PHE A 1 107 ? 11.327 7.176 7.984 1.00 95.75 107 PHE A CA 1
ATOM 844 C C . PHE A 1 107 ? 12.578 6.418 8.407 1.00 95.75 107 PHE A C 1
ATOM 846 O O . PHE A 1 107 ? 13.173 6.689 9.449 1.00 95.75 107 PHE A O 1
ATOM 853 N N . VAL A 1 108 ? 12.937 5.433 7.588 1.00 93.56 108 VAL A N 1
ATOM 854 C CA . VAL A 1 108 ? 14.140 4.622 7.759 1.00 93.56 108 VAL A CA 1
ATOM 855 C C . VAL A 1 108 ? 15.263 5.245 6.938 1.00 93.56 108 VAL A C 1
ATOM 857 O O . VAL A 1 108 ? 15.034 5.719 5.824 1.00 93.56 108 VAL A O 1
ATOM 860 N N . ASP A 1 109 ? 16.468 5.245 7.499 1.00 94.50 109 ASP A N 1
ATOM 861 C CA . ASP A 1 109 ? 17.683 5.600 6.771 1.00 94.50 109 ASP A CA 1
ATOM 862 C C . ASP A 1 109 ? 17.953 4.559 5.676 1.00 94.50 109 ASP A C 1
ATOM 864 O O . ASP A 1 109 ? 18.083 3.361 5.951 1.00 94.50 109 ASP A O 1
ATOM 868 N N . LEU A 1 110 ? 17.999 5.021 4.427 1.00 95.06 110 LEU A N 1
ATOM 869 C CA . LEU A 1 110 ? 18.159 4.159 3.266 1.00 95.06 110 LEU A CA 1
ATOM 870 C C . LEU A 1 110 ? 19.620 3.862 2.935 1.00 95.06 110 LEU A C 1
ATOM 872 O O . LEU A 1 110 ? 19.848 2.955 2.141 1.00 95.06 110 LEU A O 1
ATOM 876 N N . GLU A 1 111 ? 20.601 4.571 3.503 1.00 94.06 111 GLU A N 1
ATOM 877 C CA . GLU A 1 111 ? 21.999 4.535 3.052 1.00 94.06 111 GLU A CA 1
ATOM 878 C C . GLU A 1 111 ? 22.557 3.111 2.970 1.00 94.06 111 GLU A C 1
ATOM 880 O O . GLU A 1 111 ? 23.006 2.664 1.913 1.00 94.06 111 GLU A O 1
ATOM 885 N N . LYS A 1 112 ? 22.462 2.356 4.069 1.00 93.12 112 LYS A N 1
ATOM 886 C CA . LYS A 1 112 ? 23.013 0.996 4.134 1.00 93.12 112 LYS A CA 1
ATOM 887 C C . LYS A 1 112 ? 22.352 0.054 3.131 1.00 93.12 112 LYS A C 1
ATOM 889 O O . LYS A 1 112 ? 23.048 -0.648 2.405 1.00 93.12 112 LYS A O 1
ATOM 894 N N . THR A 1 113 ? 21.021 0.032 3.090 1.00 94.50 113 THR A N 1
ATOM 895 C CA . THR A 1 113 ? 20.263 -0.869 2.207 1.00 94.50 113 THR A CA 1
ATOM 896 C C . THR A 1 113 ? 20.371 -0.444 0.744 1.00 94.50 113 THR A C 1
ATOM 898 O O . THR A 1 113 ? 20.372 -1.294 -0.139 1.00 94.50 113 THR A O 1
ATOM 901 N N . PHE A 1 114 ? 20.500 0.852 0.461 1.00 95.38 114 PHE A N 1
ATOM 902 C CA . PHE A 1 114 ? 20.722 1.354 -0.890 1.00 95.38 114 PHE A CA 1
ATOM 903 C C . PHE A 1 114 ? 22.052 0.839 -1.445 1.00 95.38 114 PHE A C 1
ATOM 905 O O . PHE A 1 114 ? 22.059 0.193 -2.491 1.00 95.38 114 PHE A O 1
ATOM 912 N N . ASN A 1 115 ? 23.144 1.042 -0.703 1.00 93.56 115 ASN A N 1
ATOM 913 C CA . ASN A 1 115 ? 24.487 0.644 -1.128 1.00 93.56 115 ASN A CA 1
ATOM 914 C C . ASN A 1 115 ? 24.643 -0.886 -1.205 1.00 93.56 115 ASN A C 1
ATOM 916 O O . ASN A 1 115 ? 25.279 -1.400 -2.118 1.00 93.56 115 ASN A O 1
ATOM 920 N N . ALA A 1 116 ? 24.063 -1.630 -0.255 1.00 92.69 116 ALA A N 1
ATOM 921 C CA . ALA A 1 116 ? 24.224 -3.084 -0.198 1.00 92.69 116 ALA A CA 1
ATOM 922 C C . ALA A 1 116 ? 23.298 -3.845 -1.161 1.00 92.69 116 ALA A C 1
ATOM 924 O O . ALA A 1 116 ? 23.729 -4.808 -1.795 1.00 92.69 116 ALA A O 1
ATOM 925 N N . ASP A 1 117 ? 22.032 -3.426 -1.264 1.00 90.88 117 ASP A N 1
ATOM 926 C CA . ASP A 1 117 ? 20.970 -4.254 -1.845 1.00 90.88 117 ASP A CA 1
ATOM 927 C C . ASP A 1 117 ? 20.334 -3.650 -3.104 1.00 90.88 117 ASP A C 1
ATOM 929 O O . ASP A 1 117 ? 19.422 -4.260 -3.665 1.00 90.88 117 ASP A O 1
ATOM 933 N N . PHE A 1 118 ? 20.732 -2.453 -3.549 1.00 93.62 118 PHE A N 1
ATOM 934 C CA . PHE A 1 118 ? 20.055 -1.780 -4.663 1.00 93.62 118 PHE A CA 1
ATOM 935 C C . PHE A 1 118 ? 20.980 -1.080 -5.664 1.00 93.62 118 PHE A C 1
ATOM 937 O O . PHE A 1 118 ? 20.648 -1.031 -6.853 1.00 93.62 118 PHE A O 1
ATOM 944 N N . GLU A 1 119 ? 22.134 -0.571 -5.239 1.00 90.62 119 GLU A N 1
ATOM 945 C CA . GLU A 1 119 ? 23.105 0.038 -6.145 1.00 90.62 119 GLU A CA 1
ATOM 946 C C . GLU A 1 119 ? 23.499 -0.937 -7.273 1.00 90.62 119 GLU A C 1
ATOM 948 O O . GLU A 1 119 ? 23.808 -2.106 -7.050 1.00 90.62 119 GLU A O 1
ATOM 953 N N . GLY A 1 120 ? 23.403 -0.476 -8.526 1.00 89.81 120 GLY A N 1
ATOM 954 C CA . GLY A 1 120 ? 23.666 -1.299 -9.714 1.00 89.81 120 GLY A CA 1
ATOM 955 C C . GLY A 1 120 ? 22.591 -2.343 -10.065 1.00 89.81 120 GLY A C 1
ATOM 956 O O . GLY A 1 120 ? 22.727 -3.024 -11.079 1.00 89.81 120 GLY A O 1
ATOM 957 N N . MET A 1 121 ? 21.505 -2.468 -9.288 1.00 90.25 121 MET A N 1
ATOM 958 C CA . MET A 1 121 ? 20.436 -3.452 -9.536 1.00 90.25 121 MET A CA 1
ATOM 959 C C . MET A 1 121 ? 19.538 -3.092 -10.727 1.00 90.25 121 MET A C 1
ATOM 961 O O . MET A 1 121 ? 18.915 -3.964 -11.336 1.00 90.25 121 MET A O 1
ATOM 965 N N . THR A 1 122 ? 19.423 -1.806 -11.046 1.00 87.94 122 THR A N 1
ATOM 966 C CA . THR A 1 122 ? 18.505 -1.295 -12.066 1.00 87.94 122 THR A CA 1
ATOM 967 C C . THR A 1 122 ? 19.277 -0.691 -13.236 1.00 87.94 122 THR A C 1
ATOM 969 O O . THR A 1 122 ? 20.380 -0.175 -13.085 1.00 87.94 122 THR A O 1
ATOM 972 N N . VAL A 1 123 ? 18.695 -0.770 -14.437 1.00 86.94 123 VAL A N 1
ATOM 973 C CA . VAL A 1 123 ? 19.284 -0.154 -15.642 1.00 86.94 123 VAL A CA 1
ATOM 974 C C . VAL A 1 123 ? 19.144 1.370 -15.601 1.00 86.94 123 VAL A C 1
ATOM 976 O O . VAL A 1 123 ? 20.013 2.094 -16.083 1.00 86.94 123 VAL A O 1
ATOM 979 N N . LEU A 1 124 ? 18.040 1.855 -15.029 1.00 89.44 124 LEU A N 1
ATOM 980 C CA . LEU A 1 124 ? 17.810 3.277 -14.817 1.00 89.44 124 LEU A CA 1
ATOM 981 C C . LEU A 1 124 ? 18.578 3.710 -13.575 1.00 89.44 124 LEU A C 1
ATOM 983 O O . LEU A 1 124 ? 18.301 3.229 -12.482 1.00 89.44 124 LEU A O 1
ATOM 987 N N . LYS A 1 125 ? 19.524 4.631 -13.744 1.00 90.75 125 LYS A N 1
ATOM 988 C CA . LYS A 1 125 ? 20.212 5.233 -12.605 1.00 90.75 125 LYS A CA 1
ATOM 989 C C . LYS A 1 125 ? 19.205 6.019 -11.770 1.00 90.75 125 LYS A C 1
ATOM 991 O O . LYS A 1 125 ? 18.412 6.774 -12.324 1.00 90.75 125 LYS A O 1
ATOM 996 N N . VAL A 1 126 ? 19.264 5.827 -10.461 1.00 94.31 126 VAL A N 1
ATOM 997 C CA . VAL A 1 12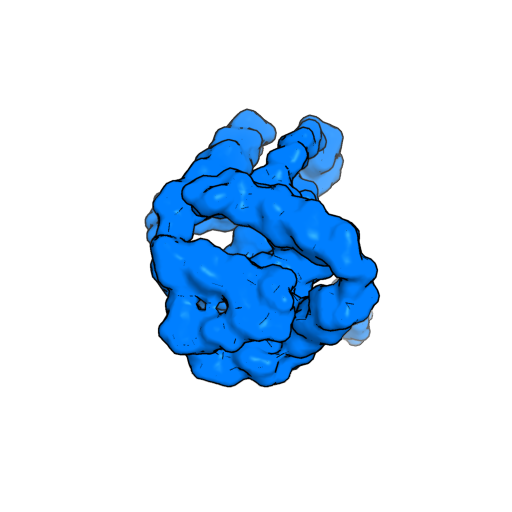6 ? 18.468 6.558 -9.477 1.00 94.31 126 VAL A CA 1
ATOM 998 C C . VAL A 1 126 ? 19.332 6.757 -8.240 1.00 94.31 126 VAL A C 1
ATOM 1000 O O . VAL A 1 126 ? 20.064 5.843 -7.849 1.00 94.31 126 VAL A O 1
ATOM 1003 N N . SER A 1 127 ? 19.298 7.950 -7.659 1.00 95.44 127 SER A N 1
ATOM 1004 C CA . SER A 1 127 ? 20.024 8.258 -6.430 1.00 95.44 127 SER A CA 1
ATOM 1005 C C . SER A 1 127 ? 19.237 7.829 -5.186 1.00 95.44 127 SER A C 1
ATOM 1007 O O . SER A 1 127 ? 18.034 7.569 -5.237 1.00 95.44 127 SER A O 1
ATOM 1009 N N . ARG A 1 128 ? 19.918 7.769 -4.036 1.00 96.06 128 ARG A N 1
ATOM 1010 C CA . ARG A 1 128 ? 19.262 7.578 -2.734 1.00 96.06 128 ARG A CA 1
ATOM 1011 C C . ARG A 1 128 ? 18.271 8.707 -2.441 1.00 96.06 128 ARG A C 1
ATOM 1013 O O . ARG A 1 128 ? 17.151 8.426 -2.033 1.00 96.06 128 ARG A O 1
ATOM 1020 N N . GLU A 1 129 ? 18.680 9.948 -2.690 1.00 96.75 129 GLU A N 1
ATOM 1021 C CA . GLU A 1 129 ? 17.875 11.154 -2.453 1.00 96.75 129 GLU A CA 1
ATOM 1022 C C . GLU A 1 129 ? 16.569 11.113 -3.256 1.00 96.75 129 GLU A C 1
ATOM 1024 O O . GLU A 1 129 ? 15.499 11.330 -2.700 1.00 96.75 129 GLU A O 1
ATOM 1029 N N . GLU A 1 130 ? 16.614 10.683 -4.522 1.00 97.19 130 GLU A N 1
ATOM 1030 C CA . GLU A 1 130 ? 15.405 10.516 -5.340 1.00 97.19 130 GLU A CA 1
ATOM 1031 C C . GLU A 1 130 ? 14.421 9.490 -4.748 1.00 97.19 130 GLU A C 1
ATOM 1033 O O . GLU A 1 130 ? 13.202 9.630 -4.892 1.00 97.19 130 GLU A O 1
ATOM 1038 N N . LEU A 1 131 ? 14.918 8.433 -4.095 1.00 97.75 131 LEU A N 1
ATOM 1039 C CA . LEU A 1 131 ? 14.065 7.440 -3.436 1.00 97.75 131 LEU A CA 1
ATOM 1040 C C . LEU A 1 131 ? 13.490 7.962 -2.115 1.00 97.75 131 LEU A C 1
ATOM 1042 O O . LEU A 1 131 ? 12.351 7.626 -1.781 1.00 97.75 131 LEU A O 1
ATOM 1046 N N . GLU A 1 132 ? 14.239 8.788 -1.387 1.00 97.69 132 GLU A N 1
ATOM 1047 C CA . GLU A 1 132 ? 13.761 9.485 -0.188 1.00 97.69 132 GLU A CA 1
ATOM 1048 C C . GLU A 1 132 ? 12.658 10.485 -0.553 1.00 97.69 132 GLU A C 1
ATOM 1050 O O . GLU A 1 132 ? 11.566 10.416 0.010 1.00 97.69 132 GLU A O 1
ATOM 1055 N N . ASP A 1 133 ? 12.864 11.292 -1.592 1.00 98.00 133 ASP A N 1
ATOM 1056 C CA . ASP A 1 133 ? 11.846 12.203 -2.125 1.00 98.00 133 ASP A CA 1
ATOM 1057 C C . ASP A 1 133 ? 10.604 11.443 -2.608 1.00 98.00 133 ASP A C 1
ATOM 1059 O O . ASP A 1 133 ? 9.463 11.854 -2.376 1.00 98.00 133 ASP A O 1
ATOM 1063 N N . THR A 1 134 ? 10.803 10.287 -3.252 1.00 98.25 134 THR A N 1
ATOM 1064 C CA . THR A 1 134 ? 9.700 9.418 -3.685 1.00 98.25 134 THR A CA 1
ATOM 1065 C C . THR A 1 134 ? 8.885 8.916 -2.496 1.00 98.25 134 THR A C 1
ATOM 1067 O O . THR A 1 134 ? 7.653 8.899 -2.564 1.00 98.25 134 THR A O 1
ATOM 1070 N N . ARG A 1 135 ? 9.541 8.501 -1.405 1.00 98.00 135 ARG A N 1
ATOM 1071 C CA . ARG A 1 135 ? 8.864 8.074 -0.173 1.00 98.00 135 ARG A CA 1
ATOM 1072 C C . ARG A 1 135 ? 8.011 9.206 0.389 1.00 98.00 135 ARG A C 1
ATOM 1074 O O . ARG A 1 135 ? 6.840 8.988 0.707 1.00 98.00 135 ARG A O 1
ATOM 1081 N N . ASP A 1 136 ? 8.580 10.396 0.493 1.00 97.81 136 ASP A N 1
ATOM 1082 C CA . ASP A 1 136 ? 7.914 11.554 1.082 1.00 97.81 136 ASP A CA 1
ATOM 1083 C C . ASP A 1 136 ? 6.705 11.962 0.227 1.00 97.81 136 ASP A C 1
ATOM 1085 O O . ASP A 1 136 ? 5.593 12.159 0.736 1.00 97.81 136 ASP A O 1
ATOM 1089 N N . ASN A 1 137 ? 6.880 11.957 -1.097 1.00 98.19 137 ASN A N 1
ATOM 1090 C CA . ASN A 1 137 ? 5.804 12.198 -2.047 1.00 98.19 137 ASN A CA 1
ATOM 1091 C C . ASN A 1 137 ? 4.706 11.125 -1.977 1.00 98.19 137 ASN A C 1
ATOM 1093 O O . ASN A 1 137 ? 3.523 11.466 -2.033 1.00 98.19 137 ASN A O 1
ATOM 1097 N N . LEU A 1 138 ? 5.059 9.845 -1.813 1.00 98.44 138 LEU A N 1
ATOM 1098 C CA . LEU A 1 138 ? 4.089 8.758 -1.652 1.00 98.44 138 LEU A CA 1
ATOM 1099 C C . LEU A 1 138 ? 3.208 8.983 -0.420 1.00 98.44 138 LEU A C 1
ATOM 1101 O O . LEU A 1 138 ? 1.983 8.908 -0.523 1.00 98.44 138 LEU A O 1
ATOM 1105 N N . VAL A 1 139 ? 3.814 9.273 0.736 1.00 97.81 139 VAL A N 1
ATOM 1106 C CA . VAL A 1 139 ? 3.074 9.501 1.987 1.00 97.81 139 VAL A CA 1
ATOM 1107 C C . VAL A 1 139 ? 2.102 10.665 1.828 1.00 97.81 139 VAL A C 1
ATOM 1109 O O . VAL A 1 139 ? 0.929 10.536 2.188 1.00 97.81 139 VAL A O 1
ATOM 1112 N N . ARG A 1 140 ? 2.558 11.779 1.247 1.00 96.94 140 ARG A N 1
ATOM 1113 C CA . ARG A 1 140 ? 1.707 12.940 0.965 1.00 96.94 140 ARG A CA 1
ATOM 1114 C C . ARG A 1 140 ? 0.557 12.582 0.022 1.00 96.94 140 ARG A C 1
ATOM 1116 O O . ARG A 1 140 ? -0.600 12.812 0.363 1.00 96.94 140 ARG A O 1
ATOM 1123 N N . THR A 1 141 ? 0.866 11.941 -1.105 1.00 97.75 141 THR A N 1
ATOM 1124 C CA . THR A 1 141 ? -0.117 11.569 -2.136 1.00 97.75 141 THR A CA 1
ATOM 1125 C C . THR A 1 141 ? -1.209 10.662 -1.570 1.00 97.75 141 THR A C 1
ATOM 1127 O O . THR A 1 141 ? -2.385 10.845 -1.873 1.00 97.75 141 THR A O 1
ATOM 1130 N N . ILE A 1 142 ? -0.853 9.701 -0.712 1.00 97.44 142 ILE A N 1
ATOM 1131 C CA . ILE A 1 142 ? -1.837 8.837 -0.051 1.00 97.44 142 ILE A CA 1
ATOM 1132 C C . ILE A 1 142 ? -2.711 9.640 0.916 1.00 97.44 142 ILE A C 1
ATOM 1134 O O . ILE A 1 142 ? -3.933 9.520 0.859 1.00 97.44 142 ILE A O 1
ATOM 1138 N N . LYS A 1 143 ? -2.124 10.472 1.785 1.00 93.31 143 LYS A N 1
ATOM 1139 C CA . LYS A 1 143 ? -2.890 11.255 2.773 1.00 93.31 143 LYS A CA 1
ATOM 1140 C C . LYS A 1 143 ? -3.895 12.205 2.114 1.00 93.31 143 LYS A C 1
ATOM 1142 O O . LYS A 1 143 ? -5.048 12.273 2.550 1.00 93.31 143 LYS A O 1
ATOM 1147 N N . GLU A 1 144 ? -3.466 12.899 1.064 1.00 94.62 144 GLU A N 1
ATOM 1148 C CA . GLU A 1 144 ? -4.285 13.852 0.308 1.00 94.62 144 GLU A CA 1
ATOM 1149 C C . GLU A 1 144 ? -5.298 13.144 -0.602 1.00 94.62 144 GLU A C 1
ATOM 1151 O O . GLU A 1 144 ? -6.432 13.596 -0.736 1.00 94.62 144 GLU A O 1
ATOM 1156 N N . GLY A 1 145 ? -4.917 12.004 -1.185 1.00 96.06 145 GLY A N 1
ATOM 1157 C CA . GLY A 1 145 ? -5.727 11.282 -2.163 1.00 96.06 145 GLY A CA 1
ATOM 1158 C C . GLY A 1 145 ? -6.863 10.438 -1.583 1.00 96.06 145 GLY A C 1
ATOM 1159 O O . GLY A 1 145 ? -7.753 10.046 -2.338 1.00 96.06 145 GLY A O 1
ATOM 1160 N N . LEU A 1 146 ? -6.853 10.127 -0.280 1.00 97.50 146 LEU A N 1
ATOM 1161 C CA . LEU A 1 146 ? -7.958 9.409 0.366 1.00 97.50 146 LEU A CA 1
ATOM 1162 C C . LEU A 1 146 ? -9.237 10.256 0.350 1.00 97.50 146 LEU A C 1
ATOM 1164 O O . LEU A 1 146 ? -9.242 11.421 0.745 1.00 97.50 146 LEU A O 1
ATOM 1168 N N . THR A 1 147 ? -10.350 9.653 -0.052 1.00 97.44 147 THR A N 1
ATOM 1169 C CA . THR A 1 147 ? -11.671 10.293 0.029 1.00 97.44 147 THR A CA 1
ATOM 1170 C C . THR A 1 147 ? -12.279 10.135 1.421 1.00 97.44 147 THR A C 1
ATOM 1172 O O . THR A 1 147 ? -11.918 9.235 2.180 1.00 97.44 147 THR A O 1
ATOM 1175 N N . ASP A 1 148 ? -13.279 10.948 1.762 1.00 97.56 148 ASP A N 1
ATOM 1176 C CA . ASP A 1 148 ? -13.958 10.818 3.056 1.00 97.56 148 ASP A CA 1
ATOM 1177 C C . ASP A 1 148 ? -14.676 9.482 3.245 1.00 97.56 148 ASP A C 1
ATOM 1179 O O . ASP A 1 148 ? -14.674 8.948 4.357 1.00 97.56 148 ASP A O 1
ATOM 1183 N N . ARG A 1 149 ? -15.221 8.909 2.163 1.00 97.75 149 ARG A N 1
ATOM 1184 C CA . ARG A 1 149 ? -15.813 7.563 2.174 1.00 97.75 149 ARG A CA 1
ATOM 1185 C C . ARG A 1 149 ? -14.759 6.499 2.473 1.00 97.75 149 ARG A C 1
ATOM 1187 O O . ARG A 1 149 ? -14.983 5.623 3.301 1.00 97.75 149 ARG A O 1
ATOM 1194 N N . GLU A 1 150 ? -13.587 6.601 1.853 1.00 98.19 150 GLU A N 1
ATOM 1195 C CA . GLU A 1 150 ? -12.468 5.681 2.085 1.00 98.19 150 GLU A CA 1
ATOM 1196 C C . GLU A 1 150 ? -11.912 5.806 3.515 1.00 98.19 150 GLU A C 1
ATOM 1198 O O . GLU A 1 150 ? -11.665 4.793 4.171 1.00 98.19 150 GLU A O 1
ATOM 1203 N N . ARG A 1 151 ? -11.793 7.030 4.056 1.00 98.38 151 ARG A N 1
ATOM 1204 C CA . ARG A 1 151 ? -11.427 7.256 5.468 1.00 98.38 151 ARG A CA 1
ATOM 1205 C C . ARG A 1 151 ? -12.444 6.613 6.416 1.00 98.38 151 ARG A C 1
ATOM 1207 O O . ARG A 1 151 ? -12.056 5.944 7.374 1.00 98.38 151 ARG A O 1
ATOM 1214 N N . GLN A 1 152 ? -13.741 6.776 6.144 1.00 98.19 152 GLN A N 1
ATOM 1215 C CA . GLN A 1 152 ? -14.812 6.137 6.918 1.00 98.19 152 GLN A CA 1
ATOM 1216 C C . GLN A 1 152 ? -14.747 4.612 6.839 1.00 98.19 152 GLN A C 1
ATOM 1218 O O . GLN A 1 152 ? -14.883 3.960 7.873 1.00 98.19 152 GLN A O 1
ATOM 1223 N N . PHE A 1 153 ? -14.471 4.046 5.662 1.00 98.56 153 PHE A N 1
ATOM 1224 C CA . PHE A 1 153 ? -14.296 2.605 5.496 1.00 98.56 153 PHE A CA 1
ATOM 1225 C C . PHE A 1 153 ? -13.164 2.072 6.383 1.00 98.56 153 PHE A C 1
ATOM 1227 O O . PHE A 1 153 ? -13.383 1.160 7.182 1.00 98.56 153 PHE A O 1
ATOM 1234 N N . ILE A 1 154 ? -11.980 2.691 6.326 1.00 98.56 154 ILE A N 1
ATOM 1235 C CA . ILE A 1 154 ? -10.821 2.307 7.150 1.00 98.56 154 ILE A CA 1
ATOM 1236 C C . ILE A 1 154 ? -11.172 2.354 8.649 1.00 98.56 154 ILE A C 1
ATOM 1238 O O . ILE A 1 154 ? -10.847 1.431 9.405 1.00 98.56 154 ILE A O 1
ATOM 1242 N N . LEU A 1 155 ? -11.879 3.400 9.090 1.00 98.38 155 LEU A N 1
ATOM 1243 C CA . LEU A 1 155 ? -12.332 3.528 10.477 1.00 98.38 155 LEU A CA 1
ATOM 1244 C C . LEU A 1 155 ? -13.381 2.476 10.856 1.00 98.38 155 LEU A C 1
ATOM 1246 O O . LEU A 1 155 ? -13.310 1.937 11.960 1.00 98.38 155 LEU A O 1
ATOM 1250 N N . SER A 1 156 ? -14.323 2.151 9.968 1.00 98.44 156 SER A N 1
ATOM 1251 C CA . SER A 1 156 ? -15.342 1.115 10.201 1.00 98.44 156 SER A CA 1
ATOM 1252 C C . SER A 1 156 ? -14.699 -0.256 10.444 1.00 98.44 156 SER A C 1
ATOM 1254 O O . SER A 1 156 ? -15.010 -0.926 11.431 1.00 98.44 156 SER A O 1
ATOM 1256 N N . ILE A 1 157 ? -13.667 -0.601 9.659 1.00 98.44 157 ILE A N 1
ATOM 1257 C CA . ILE A 1 157 ? -12.855 -1.801 9.887 1.00 98.44 157 ILE A CA 1
ATOM 1258 C C . ILE A 1 157 ? -12.217 -1.746 11.275 1.00 98.44 157 ILE A C 1
ATOM 1260 O O . ILE A 1 157 ? -12.319 -2.709 12.034 1.00 98.44 157 ILE A O 1
ATOM 1264 N N . LYS A 1 158 ? -11.582 -0.620 11.643 1.00 98.06 158 LYS A N 1
ATOM 1265 C CA . LYS A 1 158 ? -10.926 -0.483 12.952 1.00 98.06 158 LYS A CA 1
ATOM 1266 C C . LYS A 1 158 ? -11.904 -0.621 14.118 1.00 98.06 158 LYS A C 1
ATOM 1268 O O . LYS A 1 158 ? -11.509 -1.180 15.140 1.00 98.06 158 LYS A O 1
ATOM 1273 N N . LYS A 1 159 ? -13.144 -0.148 13.975 1.00 97.06 159 LYS A N 1
ATOM 1274 C CA . LYS A 1 159 ? -14.217 -0.306 14.971 1.00 97.06 159 LYS A CA 1
ATOM 1275 C C . LYS A 1 159 ? -14.667 -1.762 15.127 1.00 97.06 159 LYS A C 1
ATOM 1277 O O . LYS A 1 159 ? -15.184 -2.115 16.180 1.00 97.06 159 LYS A O 1
ATOM 1282 N N . GLY A 1 160 ? -14.401 -2.607 14.131 1.00 97.00 160 GLY A N 1
ATOM 1283 C CA . GLY A 1 160 ? -14.803 -4.014 14.109 1.00 97.00 160 GLY A CA 1
ATOM 1284 C C . GLY A 1 160 ? -16.192 -4.251 13.512 1.00 97.00 160 GLY A C 1
ATOM 1285 O O . GLY A 1 160 ? -16.659 -5.389 13.552 1.00 97.00 160 GLY A O 1
ATOM 1286 N N . ASP A 1 161 ? -16.805 -3.204 12.951 1.00 96.81 161 ASP A N 1
ATOM 1287 C CA . ASP A 1 161 ? -18.105 -3.217 12.275 1.00 96.81 161 ASP A CA 1
ATOM 1288 C C . ASP A 1 161 ? -17.959 -2.544 10.896 1.00 96.81 161 ASP A C 1
ATOM 1290 O O . ASP A 1 161 ? -18.128 -1.327 10.773 1.00 96.81 161 ASP A O 1
ATOM 1294 N N . PRO A 1 162 ? -17.481 -3.288 9.881 1.00 97.56 162 PRO A N 1
ATOM 1295 C CA . PRO A 1 162 ? -17.142 -2.717 8.584 1.00 97.56 162 PRO A CA 1
ATOM 1296 C C . PRO A 1 162 ? -18.375 -2.324 7.775 1.00 97.56 162 PRO A C 1
ATOM 1298 O O . PRO A 1 162 ? -19.282 -3.133 7.590 1.00 97.56 162 PRO A O 1
ATOM 1301 N N . ASP A 1 163 ? -18.341 -1.135 7.181 1.00 97.81 163 ASP A N 1
ATOM 1302 C CA . ASP A 1 163 ? -19.337 -0.709 6.200 1.00 97.81 163 ASP A CA 1
ATOM 1303 C C . ASP A 1 163 ? -18.806 -0.926 4.776 1.00 97.81 163 ASP A C 1
ATOM 1305 O O . ASP A 1 163 ? -18.124 -0.081 4.189 1.00 97.81 163 ASP A O 1
ATOM 1309 N N . TRP A 1 164 ? -19.119 -2.089 4.206 1.00 96.94 164 TRP A N 1
ATOM 1310 C CA . TRP A 1 164 ? -18.666 -2.496 2.871 1.00 96.94 164 TRP A CA 1
ATOM 1311 C C . TRP A 1 164 ? -19.203 -1.614 1.738 1.00 96.94 164 TRP A C 1
ATOM 1313 O O . TRP A 1 164 ? -18.597 -1.552 0.666 1.00 96.94 164 TRP A O 1
ATOM 1323 N N . THR A 1 165 ? -20.294 -0.877 1.967 1.00 96.25 165 THR A N 1
ATOM 1324 C CA . THR A 1 165 ? -20.884 0.011 0.952 1.00 96.25 165 THR A CA 1
ATOM 1325 C C . THR A 1 165 ? -19.978 1.205 0.626 1.00 96.25 165 THR A C 1
ATOM 1327 O O . THR A 1 165 ? -20.121 1.853 -0.416 1.00 96.25 165 THR A O 1
ATOM 1330 N N . LEU A 1 166 ? -18.998 1.494 1.488 1.00 97.50 166 LEU A N 1
ATOM 1331 C CA . LEU A 1 166 ? -18.090 2.628 1.343 1.00 97.50 166 LEU A CA 1
ATOM 1332 C C . LEU A 1 166 ? -16.946 2.381 0.356 1.00 97.50 166 LEU A C 1
ATOM 1334 O O . LEU A 1 166 ? -16.490 3.342 -0.264 1.00 97.50 166 LEU A O 1
ATOM 1338 N N . ILE A 1 167 ? -16.495 1.130 0.189 1.00 96.44 167 ILE A N 1
ATOM 1339 C CA . ILE A 1 167 ? -15.328 0.808 -0.653 1.00 96.44 167 ILE A CA 1
ATOM 1340 C C . ILE A 1 167 ? -15.705 0.481 -2.105 1.00 96.44 167 ILE A C 1
ATOM 1342 O O . ILE A 1 167 ? -14.891 0.673 -3.010 1.00 96.44 167 ILE A O 1
ATOM 1346 N N . GLY A 1 168 ? -16.947 0.044 -2.348 1.00 94.75 168 GLY A N 1
ATOM 1347 C CA . GLY A 1 168 ? -17.449 -0.257 -3.694 1.00 94.75 168 GLY A CA 1
ATOM 1348 C C . GLY A 1 168 ? -16.686 -1.390 -4.387 1.00 94.75 168 GLY A C 1
ATOM 1349 O O . GLY A 1 168 ? -16.464 -1.326 -5.593 1.00 94.75 168 GLY A O 1
ATOM 1350 N N . LEU A 1 169 ? -16.233 -2.382 -3.615 1.00 95.88 169 LEU A N 1
ATOM 1351 C CA . LEU A 1 169 ? -15.570 -3.589 -4.100 1.00 95.88 169 LEU A CA 1
ATOM 1352 C C . LEU A 1 169 ? -16.35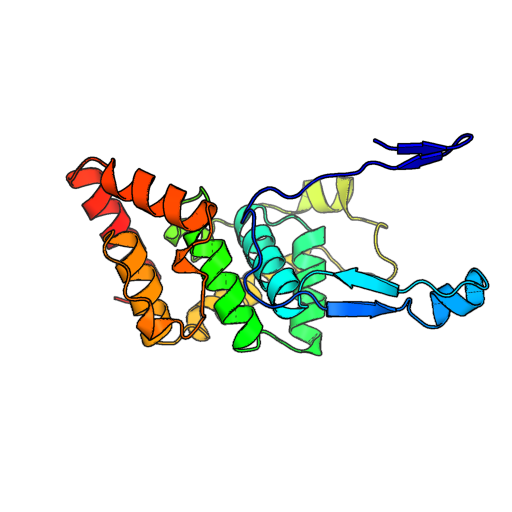1 -4.811 -3.626 1.00 95.88 169 LEU A C 1
ATOM 1354 O O . LEU A 1 169 ? -16.705 -4.907 -2.452 1.00 95.88 169 LEU A O 1
ATOM 1358 N N . GLU A 1 170 ? -16.592 -5.750 -4.533 1.00 93.44 170 GLU A N 1
ATOM 1359 C CA . GLU A 1 170 ? -17.315 -6.983 -4.230 1.00 93.44 170 GLU A CA 1
ATOM 1360 C C . GLU A 1 170 ? -16.369 -8.079 -3.734 1.00 93.44 170 GLU A C 1
ATOM 1362 O O . GLU A 1 170 ? -15.233 -8.205 -4.187 1.00 93.44 170 GLU A O 1
ATOM 1367 N N . GLY A 1 171 ? -16.836 -8.903 -2.794 1.00 93.00 171 GLY A N 1
ATOM 1368 C CA . GLY A 1 171 ? -16.129 -10.101 -2.340 1.00 93.00 171 GLY A CA 1
ATOM 1369 C C . GLY A 1 171 ? -14.902 -9.864 -1.456 1.00 93.00 171 GLY A C 1
ATOM 1370 O O . GLY A 1 171 ? -14.367 -10.837 -0.920 1.00 93.00 171 GLY A O 1
ATOM 1371 N N . VAL A 1 172 ? -14.473 -8.612 -1.260 1.00 95.62 172 VAL A N 1
ATOM 1372 C CA . VAL A 1 172 ? -13.356 -8.258 -0.366 1.00 95.62 172 VAL A CA 1
ATOM 1373 C C . VAL A 1 172 ? -13.655 -8.584 1.097 1.00 95.62 172 VAL A C 1
ATOM 1375 O O . VAL A 1 172 ? -12.746 -8.894 1.862 1.00 95.62 172 VAL A O 1
ATOM 1378 N N . ASP A 1 173 ? -14.931 -8.598 1.471 1.00 95.81 173 ASP A N 1
ATOM 1379 C CA . ASP A 1 173 ? -15.420 -9.050 2.769 1.00 95.81 173 ASP A CA 1
ATOM 1380 C C . ASP A 1 173 ? -15.063 -10.517 3.039 1.00 95.81 173 ASP A C 1
ATOM 1382 O O . ASP A 1 173 ? -14.839 -10.893 4.183 1.00 95.81 173 ASP A O 1
ATOM 1386 N N . ARG A 1 174 ? -14.913 -11.351 2.007 1.00 95.25 174 ARG A N 1
ATOM 1387 C CA . ARG A 1 174 ? -14.573 -12.776 2.148 1.00 95.25 174 ARG A CA 1
ATOM 1388 C C . ARG A 1 174 ? -13.070 -13.052 2.169 1.00 95.25 174 ARG A C 1
ATOM 1390 O O . ARG A 1 174 ? -12.676 -14.205 2.347 1.00 95.25 174 ARG A O 1
ATOM 1397 N N . LEU A 1 175 ? -12.223 -12.033 1.997 1.00 96.31 175 LEU A N 1
ATOM 1398 C CA . LEU A 1 175 ? -10.772 -12.220 1.990 1.00 96.31 175 LEU A CA 1
ATOM 1399 C C . LEU A 1 175 ? -10.286 -12.698 3.372 1.00 96.31 175 LEU A C 1
ATOM 1401 O O . LEU A 1 175 ? -10.527 -12.013 4.375 1.00 96.31 175 LEU A O 1
ATOM 1405 N N . PRO A 1 176 ? -9.556 -13.832 3.455 1.00 95.94 176 PRO A N 1
ATOM 1406 C CA . PRO A 1 176 ? -9.101 -14.384 4.731 1.00 95.94 176 PRO A CA 1
ATOM 1407 C C . PRO A 1 176 ? -8.302 -13.401 5.589 1.00 95.94 176 PRO A C 1
ATOM 1409 O O . PRO A 1 176 ? -8.439 -13.400 6.810 1.00 95.94 176 PRO A O 1
ATOM 1412 N N . ALA A 1 177 ? -7.499 -12.539 4.963 1.00 95.38 177 ALA A N 1
ATOM 1413 C CA . ALA A 1 177 ? -6.698 -11.540 5.663 1.00 95.38 177 ALA A CA 1
ATOM 1414 C C . ALA A 1 177 ? -7.553 -10.479 6.371 1.00 95.38 177 ALA A C 1
ATOM 1416 O O . ALA A 1 177 ? -7.285 -10.124 7.520 1.00 95.38 177 ALA A O 1
ATOM 1417 N N . ILE A 1 178 ? -8.634 -10.025 5.728 1.00 96.12 178 ILE A N 1
ATOM 1418 C CA . ILE A 1 178 ? -9.559 -9.068 6.340 1.00 96.12 178 ILE A CA 1
ATOM 1419 C C . ILE A 1 178 ? -10.333 -9.735 7.476 1.00 96.12 178 ILE A C 1
ATOM 1421 O O . ILE A 1 178 ? -10.429 -9.179 8.570 1.00 96.12 178 ILE A O 1
ATOM 1425 N N . GLN A 1 179 ? -10.820 -10.958 7.263 1.00 96.62 179 GLN A N 1
ATOM 1426 C CA . GLN A 1 179 ? -11.492 -11.726 8.314 1.00 96.62 179 GLN A CA 1
ATOM 1427 C C . GLN A 1 179 ? -10.583 -11.943 9.531 1.00 96.62 179 GLN A C 1
ATOM 1429 O O . GLN A 1 179 ? -11.008 -11.773 10.677 1.00 96.62 179 GLN A O 1
ATOM 1434 N N . TRP A 1 180 ? -9.301 -12.221 9.292 1.00 96.06 180 TRP A N 1
ATOM 1435 C CA . TRP A 1 180 ? -8.295 -12.321 10.343 1.00 96.06 180 TRP A CA 1
ATOM 1436 C C . TRP A 1 180 ? -8.082 -10.994 11.081 1.00 96.06 180 TRP A C 1
ATOM 1438 O O . TRP A 1 180 ? -8.059 -10.970 12.315 1.00 96.06 180 TRP A O 1
ATOM 1448 N N . LYS A 1 181 ? -7.999 -9.868 10.359 1.00 96.44 181 LYS A N 1
ATOM 1449 C CA . LYS A 1 181 ? -7.909 -8.534 10.969 1.00 96.44 181 LYS A CA 1
ATOM 1450 C C . LYS A 1 181 ? -9.090 -8.262 11.896 1.00 96.44 181 LYS A C 1
ATOM 1452 O O . LYS A 1 181 ? -8.886 -7.825 13.029 1.00 96.44 181 LYS A O 1
ATOM 1457 N N . LEU 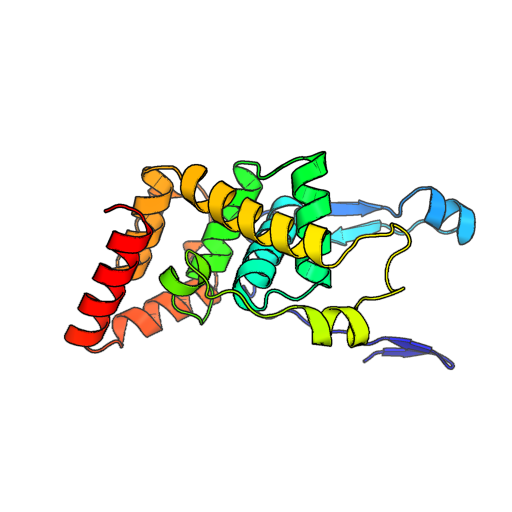A 1 182 ? -10.311 -8.535 11.438 1.00 97.25 182 LEU A N 1
ATOM 1458 C CA . LEU A 1 182 ? -11.533 -8.311 12.211 1.00 97.25 182 LEU A CA 1
ATOM 1459 C C . LEU A 1 182 ? -11.579 -9.191 13.459 1.00 97.25 182 LEU A C 1
ATOM 1461 O O . LEU A 1 182 ? -11.930 -8.709 14.537 1.00 97.25 182 LEU A O 1
ATOM 1465 N N . LEU A 1 183 ? -11.155 -10.451 13.348 1.00 96.81 183 LEU A N 1
ATOM 1466 C CA . LEU A 1 183 ? -11.014 -11.341 14.498 1.00 96.81 183 LEU A CA 1
ATOM 1467 C C . LEU A 1 183 ? -10.038 -10.769 15.535 1.00 96.81 183 LEU A C 1
ATOM 1469 O O . LEU A 1 183 ? -10.343 -10.759 16.728 1.00 96.81 183 LEU A O 1
ATOM 1473 N N . ASN A 1 184 ? -8.888 -10.259 15.092 1.00 96.38 184 ASN A N 1
ATOM 1474 C CA . ASN A 1 184 ? -7.892 -9.666 15.982 1.00 96.38 184 ASN A CA 1
ATOM 1475 C C . ASN A 1 184 ? -8.404 -8.390 16.648 1.00 96.38 184 ASN A C 1
ATOM 1477 O O . ASN A 1 184 ? -8.174 -8.206 17.839 1.00 96.38 184 ASN A O 1
ATOM 1481 N N . ILE A 1 185 ? -9.137 -7.547 15.917 1.00 96.81 185 ILE A N 1
ATOM 1482 C CA . ILE A 1 185 ? -9.773 -6.340 16.457 1.00 96.81 185 ILE A CA 1
ATOM 1483 C C . ILE A 1 185 ? -10.786 -6.700 17.547 1.00 96.81 185 ILE A C 1
ATOM 1485 O O . ILE A 1 185 ? -10.719 -6.131 18.633 1.00 96.81 185 ILE A O 1
ATOM 1489 N N . LYS A 1 186 ? -11.654 -7.692 17.309 1.00 95.56 186 LYS A N 1
ATOM 1490 C CA . LYS A 1 186 ? -12.641 -8.166 18.299 1.00 95.56 186 LYS A CA 1
ATOM 1491 C C . LYS A 1 186 ? -11.997 -8.724 19.572 1.00 95.56 186 LYS A C 1
ATOM 1493 O O . LYS A 1 186 ? -12.594 -8.651 20.639 1.00 9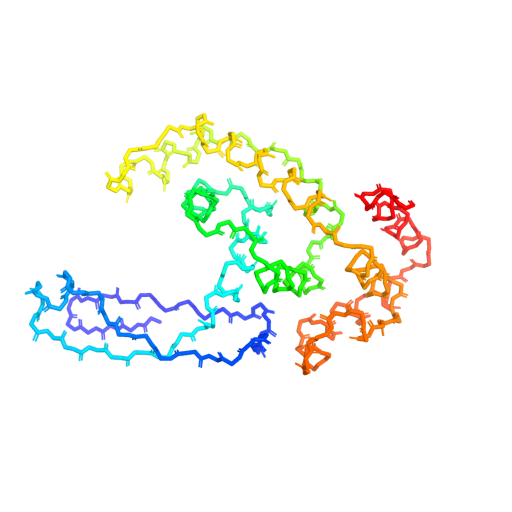5.56 186 LYS A O 1
ATOM 1498 N N . LYS A 1 187 ? -10.779 -9.265 19.469 1.00 96.62 187 LYS A N 1
ATOM 1499 C CA . LYS A 1 187 ? -10.001 -9.790 20.603 1.00 96.62 187 LYS A CA 1
ATOM 1500 C C . LYS A 1 187 ? -9.188 -8.723 21.346 1.00 96.62 187 LYS A C 1
ATOM 1502 O O . LYS A 1 187 ? -8.568 -9.037 22.360 1.00 96.62 187 LYS A O 1
ATOM 1507 N N . MET A 1 188 ? -9.137 -7.478 20.865 1.00 96.31 188 MET A N 1
ATOM 1508 C CA . MET A 1 188 ? -8.387 -6.418 21.541 1.00 96.31 188 MET A CA 1
ATOM 1509 C C . MET A 1 188 ? -9.048 -6.035 22.872 1.00 96.31 188 MET A C 1
ATOM 1511 O O . MET A 1 188 ? -10.262 -5.876 22.955 1.00 96.31 188 MET A O 1
ATOM 1515 N N . GLY A 1 189 ? -8.238 -5.792 23.907 1.00 97.19 189 GLY A N 1
ATOM 1516 C CA . GLY A 1 189 ? -8.725 -5.171 25.141 1.00 97.19 189 GLY A CA 1
ATOM 1517 C C . GLY A 1 189 ? -9.298 -3.773 24.875 1.00 97.19 189 GLY A C 1
ATOM 1518 O O . GLY A 1 189 ? -8.737 -3.023 24.071 1.00 97.19 189 GLY A O 1
ATOM 1519 N N . LYS A 1 190 ? -10.393 -3.416 25.560 1.00 96.12 190 LYS A N 1
ATOM 1520 C CA . LYS A 1 190 ? -11.180 -2.190 25.309 1.00 96.12 190 LYS A CA 1
ATOM 1521 C C . LYS A 1 190 ? -10.327 -0.916 25.261 1.00 96.12 190 LYS A C 1
ATOM 1523 O O . LYS A 1 190 ? -10.434 -0.147 24.308 1.00 96.12 190 LYS A O 1
ATOM 1528 N N . ASP A 1 191 ? -9.434 -0.719 26.230 1.00 97.06 191 ASP A N 1
ATOM 1529 C CA . ASP A 1 191 ? -8.602 0.491 26.291 1.00 97.06 191 ASP A CA 1
ATOM 1530 C C . ASP A 1 191 ? -7.579 0.554 25.156 1.00 97.06 191 ASP A C 1
ATOM 1532 O O . ASP A 1 191 ? -7.445 1.582 24.490 1.00 97.06 191 ASP A O 1
ATOM 1536 N N . LYS A 1 192 ? -6.909 -0.569 24.864 1.00 96.75 192 LYS A N 1
ATOM 1537 C CA . LYS A 1 192 ? -5.964 -0.672 23.740 1.00 96.75 192 LYS A CA 1
ATOM 1538 C C . LYS A 1 192 ? -6.670 -0.453 22.402 1.00 96.75 192 LYS A C 1
ATOM 1540 O O . LYS A 1 192 ? -6.116 0.179 21.503 1.00 96.75 192 LYS A O 1
ATOM 1545 N N . HIS A 1 193 ? -7.888 -0.974 22.255 1.00 97.75 193 HIS A N 1
ATOM 1546 C CA . HIS A 1 193 ? -8.708 -0.778 21.062 1.00 97.75 193 HIS A CA 1
ATOM 1547 C C . HIS A 1 193 ? -9.066 0.697 20.873 1.00 97.75 193 HIS A C 1
ATOM 1549 O O . HIS A 1 193 ? -8.771 1.247 19.811 1.00 97.75 193 HIS A O 1
ATOM 1555 N N . LYS A 1 194 ? -9.565 1.357 21.925 1.00 97.19 194 LYS A N 1
ATOM 1556 C CA . LYS A 1 194 ? -9.908 2.787 21.930 1.00 97.19 194 LYS A CA 1
ATOM 1557 C C . LYS A 1 194 ? -8.707 3.685 21.629 1.00 97.19 194 LYS A C 1
ATOM 1559 O O . LYS A 1 194 ? -8.823 4.613 20.834 1.00 97.19 194 LYS A O 1
ATOM 1564 N N . GLN A 1 195 ? -7.543 3.401 22.213 1.00 97.25 195 GLN A N 1
ATOM 1565 C CA . GLN A 1 195 ? -6.308 4.143 21.931 1.00 97.25 195 GLN A CA 1
ATOM 1566 C C . GLN A 1 195 ? -5.862 3.976 20.473 1.00 97.25 195 GLN A C 1
ATOM 1568 O O . GLN A 1 195 ? -5.552 4.956 19.799 1.00 97.25 195 GLN A O 1
ATOM 1573 N N . ALA A 1 196 ? -5.882 2.745 19.956 1.00 97.00 196 ALA A N 1
ATOM 1574 C CA . ALA A 1 196 ? -5.520 2.482 18.568 1.00 97.00 196 ALA A CA 1
ATOM 1575 C C . ALA A 1 196 ? -6.523 3.082 17.567 1.00 97.00 196 ALA A C 1
ATOM 1577 O O . ALA A 1 196 ? -6.123 3.432 16.460 1.00 97.00 196 ALA A O 1
ATOM 1578 N N . GLN A 1 197 ? -7.807 3.185 17.929 1.00 97.44 197 GLN A N 1
ATOM 1579 C CA . GLN A 1 197 ? -8.810 3.881 17.124 1.00 97.44 197 GLN A CA 1
ATOM 1580 C C . GLN A 1 197 ? -8.531 5.386 17.090 1.00 97.44 197 GLN A C 1
ATOM 1582 O O . GLN A 1 197 ? -8.406 5.929 16.000 1.00 97.44 197 GLN A O 1
ATOM 1587 N N . ARG A 1 198 ? -8.315 6.029 18.246 1.00 97.44 198 ARG A N 1
ATOM 1588 C CA . ARG A 1 198 ? -7.975 7.462 18.321 1.00 97.44 198 ARG A CA 1
ATOM 1589 C C . ARG A 1 198 ? -6.727 7.814 17.514 1.00 97.44 198 ARG A C 1
ATOM 1591 O O . ARG A 1 198 ? -6.741 8.767 16.750 1.00 97.44 198 ARG A O 1
ATOM 1598 N N . LYS A 1 199 ? -5.662 7.005 17.623 1.00 97.31 199 LYS A N 1
ATOM 1599 C CA . LYS A 1 199 ? -4.430 7.190 16.831 1.00 97.31 199 LYS A CA 1
ATOM 1600 C C . LYS A 1 199 ? -4.719 7.167 15.324 1.00 97.31 199 LYS A C 1
ATOM 1602 O O . LYS A 1 199 ? -4.120 7.928 14.572 1.00 97.31 199 LYS A O 1
ATOM 1607 N N . LEU A 1 200 ? -5.624 6.291 14.887 1.00 97.75 200 LEU A N 1
ATOM 1608 C CA . LEU A 1 200 ? -6.023 6.192 13.486 1.00 97.75 200 LEU A CA 1
ATOM 1609 C C . LEU A 1 200 ? -6.929 7.351 13.051 1.00 97.75 200 LEU A C 1
ATOM 1611 O O . LEU A 1 200 ? -6.733 7.860 11.956 1.00 97.75 200 LEU A O 1
ATOM 1615 N N . GLU A 1 201 ? -7.867 7.784 13.896 1.00 97.06 201 GLU A N 1
ATOM 1616 C CA . GLU A 1 201 ? -8.712 8.966 13.660 1.00 97.06 201 GLU A CA 1
ATOM 1617 C C . GLU A 1 201 ? -7.841 10.206 13.434 1.00 97.06 201 GLU A C 1
ATOM 1619 O O . GLU A 1 201 ? -7.896 10.793 12.355 1.00 97.06 201 GLU A O 1
ATOM 1624 N N . THR A 1 202 ? -6.905 10.486 14.348 1.00 96.12 202 THR A N 1
ATOM 1625 C CA . THR A 1 202 ? -5.952 11.598 14.203 1.00 96.12 202 THR A CA 1
ATOM 1626 C C . THR A 1 202 ? -5.128 11.488 12.919 1.00 96.12 202 THR A C 1
ATOM 1628 O O . THR A 1 202 ? -4.965 12.471 12.203 1.00 96.12 202 THR A O 1
ATOM 1631 N N . CYS A 1 203 ? -4.638 10.290 12.584 1.00 94.69 203 CYS A N 1
ATOM 1632 C CA . CYS A 1 203 ? -3.876 10.060 11.353 1.00 94.69 203 CYS A CA 1
ATOM 1633 C C . CYS A 1 203 ? -4.695 10.329 10.077 1.00 94.69 203 CYS A C 1
ATOM 1635 O O . CYS A 1 203 ? -4.128 10.702 9.051 1.00 94.69 203 CYS A O 1
ATOM 1637 N N . LEU A 1 204 ? -6.010 10.115 10.127 1.00 94.44 204 LEU A N 1
ATOM 1638 C CA . LEU A 1 204 ? -6.933 10.332 9.015 1.00 94.44 204 LEU A CA 1
ATOM 1639 C C . LEU A 1 204 ? -7.562 11.737 9.024 1.00 94.44 204 LEU A C 1
ATOM 1641 O O . LEU A 1 204 ? -8.384 12.017 8.154 1.00 94.44 204 LEU A O 1
ATOM 1645 N N . GLY A 1 205 ? -7.192 12.604 9.973 1.00 88.25 205 GLY A N 1
ATOM 1646 C CA . GLY A 1 205 ? -7.756 13.950 10.116 1.00 88.25 205 GLY A CA 1
ATOM 1647 C C . GLY A 1 205 ? -9.192 13.961 10.649 1.00 88.25 205 GLY A C 1
ATOM 1648 O O . GLY A 1 205 ? -9.996 14.777 10.205 1.00 88.25 205 GLY A O 1
ATOM 1649 N N . ARG A 1 206 ? -9.531 13.024 11.543 1.00 70.12 206 ARG A N 1
ATOM 1650 C CA . ARG A 1 206 ? -10.850 12.873 12.178 1.00 70.12 206 ARG A CA 1
ATOM 1651 C C . ARG A 1 206 ? -10.778 12.955 13.697 1.00 70.12 206 ARG A C 1
ATOM 1653 O O . ARG A 1 206 ? -9.704 12.643 14.261 1.00 70.12 206 ARG A O 1
#

Mean predicted aligned error: 4.04 Å